Protein AF-A0A1Y1XHY5-F1 (afdb_monomer)

Nearest PDB structures (foldseek):
  2yoi-assembly2_B  TM=9.706E-01  e=8.693E-13  synthetic construct
  5dbq-assembly2_B  TM=9.818E-01  e=1.858E-12  Anticarsia gemmatalis
  1xwa-assembly1_A  TM=9.787E-01  e=4.802E-12  Drosophila melanogaster
  1xw9-assembly3_C  TM=9.792E-01  e=1.093E-11  Drosophila melanogaster
  6z7o-assembly1_A-2  TM=9.788E-01  e=1.002E-10  Drosophila melanogaster

Solvent-accessible surface area (backbone atoms only — not comparable to full-atom values): 13284 Å² total; per-residue (Å²): 123,47,81,46,73,44,60,67,58,48,57,49,50,39,61,71,44,42,81,29,23,36,40,36,40,36,32,46,97,86,40,65,60,29,66,68,32,49,60,62,53,52,51,50,41,68,75,40,48,88,25,32,47,47,38,33,32,44,38,84,75,23,46,69,45,34,53,75,73,65,62,85,60,67,23,27,38,39,31,30,44,71,69,38,81,77,50,71,45,79,46,73,51,64,67,62,51,52,50,54,44,67,75,62,51,41,87,82,70,87,73,99,64,91,78,78,85,80,78,89,78,89,78,91,89,85,86,86,86,88,83,89,80,89,82,83,90,70,82,88,81,72,82,82,54,101,54,51,16,44,37,37,36,35,40,76,88,72,48,74,50,75,50,82,43,50,40,78,40,33,46,47,58,54,42,53,53,50,20,68,74,70,76,45,63,61,80,59,41,39,46,23,40,78,75,81,71,44,78,52,56,78,76,54,27,74,39,25,32,48,83,69,63,28,53,61,57,24,58,36,35,40,39,74,104

InterPro domains:
  IPR001012 UBX domain [PF00789] (145-221)
  IPR001012 UBX domain [PS50033] (144-222)
  IPR001012 UBX domain [SM00166] (141-224)
  IPR013766 Thioredoxin domain [PF00085] (4-101)
  IPR013766 Thioredoxin domain [PS51352] (1-127)
  IPR017937 Thioredoxin, conserved site [PS00194] (23-41)
  IPR029071 Ubiquitin-like domain superfamily [SSF54236] (138-222)
  IPR036249 Thioredoxin-like superfamily [SSF52833] (3-105)

Structure (mmCIF, N/CA/C/O backbone):
data_AF-A0A1Y1XHY5-F1
#
_entry.id   AF-A0A1Y1XHY5-F1
#
loop_
_atom_site.group_PDB
_atom_site.id
_atom_site.type_symbol
_atom_site.label_atom_id
_atom_site.label_alt_id
_atom_site.label_comp_id
_atom_site.label_asym_id
_atom_site.label_entity_id
_atom_site.label_seq_id
_atom_site.pdbx_PDB_ins_code
_atom_site.Cartn_x
_atom_site.Cartn_y
_atom_site.Cartn_z
_atom_site.occupancy
_atom_site.B_iso_or_equiv
_atom_site.auth_seq_id
_atom_site.auth_comp_id
_atom_site.auth_asym_id
_atom_site.auth_atom_id
_atom_site.pdbx_PDB_model_num
ATOM 1 N N . MET A 1 1 ? 13.097 8.837 -6.523 1.00 90.81 1 MET A N 1
ATOM 2 C CA . MET A 1 1 ? 12.521 7.640 -7.186 1.00 90.81 1 MET A CA 1
ATOM 3 C C . MET A 1 1 ? 12.493 7.908 -8.688 1.00 90.81 1 MET A C 1
ATOM 5 O O . MET A 1 1 ? 12.656 9.067 -9.055 1.00 90.81 1 MET A O 1
ATOM 9 N N . GLN A 1 2 ? 12.380 6.896 -9.553 1.00 93.62 2 GLN A N 1
ATOM 10 C CA . GLN A 1 2 ? 12.358 7.120 -11.010 1.00 93.62 2 GLN A CA 1
ATOM 11 C C . GLN A 1 2 ? 10.917 7.189 -11.526 1.00 93.62 2 GLN A C 1
ATOM 13 O O . GLN A 1 2 ? 10.154 6.247 -11.322 1.00 93.62 2 GLN A O 1
ATOM 18 N N . LEU A 1 3 ? 10.564 8.273 -12.221 1.00 97.12 3 LEU A N 1
ATOM 19 C CA . LEU A 1 3 ? 9.293 8.381 -12.936 1.00 97.12 3 LEU A CA 1
ATOM 20 C C . LEU A 1 3 ? 9.339 7.546 -14.225 1.00 97.12 3 LEU A C 1
ATOM 22 O O . LEU A 1 3 ? 10.316 7.590 -14.979 1.00 97.12 3 LEU A O 1
ATOM 26 N N . ILE A 1 4 ? 8.272 6.794 -14.463 1.00 97.44 4 ILE A N 1
ATOM 27 C CA . ILE A 1 4 ? 8.042 5.987 -15.655 1.00 97.44 4 ILE A CA 1
ATOM 28 C C . ILE A 1 4 ? 6.892 6.616 -16.440 1.00 97.44 4 ILE A C 1
ATOM 30 O O . ILE A 1 4 ? 5.825 6.853 -15.879 1.00 97.44 4 ILE A O 1
ATOM 34 N N . THR A 1 5 ? 7.115 6.877 -17.728 1.00 93.00 5 THR A N 1
ATOM 35 C CA . THR A 1 5 ? 6.173 7.598 -18.604 1.00 93.00 5 THR A CA 1
ATOM 36 C C . THR A 1 5 ? 5.629 6.748 -19.754 1.00 93.00 5 THR A C 1
ATOM 38 O O . THR A 1 5 ? 4.850 7.235 -20.570 1.00 93.00 5 THR A O 1
ATOM 41 N N . SER A 1 6 ? 6.048 5.482 -19.866 1.00 93.69 6 SER A N 1
ATOM 42 C CA . SER A 1 6 ? 5.593 4.577 -20.927 1.00 93.69 6 SER A CA 1
ATOM 43 C C . SER A 1 6 ? 5.682 3.102 -20.537 1.00 93.69 6 SER A C 1
ATOM 45 O O . SER A 1 6 ? 6.558 2.686 -19.772 1.00 93.69 6 SER A O 1
ATOM 47 N N . SER A 1 7 ? 4.807 2.285 -21.131 1.00 92.81 7 SER A N 1
ATOM 48 C CA . SER A 1 7 ? 4.789 0.830 -20.941 1.00 92.81 7 SER A CA 1
ATOM 49 C C . SER A 1 7 ? 6.105 0.137 -21.340 1.00 92.81 7 SER A C 1
ATOM 51 O O . SER A 1 7 ? 6.533 -0.792 -20.662 1.00 92.81 7 SER A O 1
ATOM 53 N N . SER A 1 8 ? 6.806 0.611 -22.377 1.00 94.56 8 SER A N 1
ATOM 54 C CA . SER A 1 8 ? 8.099 0.042 -22.798 1.00 94.56 8 SER A CA 1
ATOM 55 C C . SER A 1 8 ? 9.242 0.365 -21.830 1.00 94.56 8 SER A C 1
ATOM 57 O O . SER A 1 8 ? 10.085 -0.494 -21.563 1.00 94.56 8 SER A O 1
ATOM 59 N N . GLN A 1 9 ? 9.263 1.574 -21.258 1.00 95.62 9 GLN A N 1
ATOM 60 C CA . GLN A 1 9 ? 10.203 1.933 -20.195 1.00 95.62 9 GLN A CA 1
ATOM 61 C C . GLN A 1 9 ? 9.950 1.080 -18.944 1.00 95.62 9 GLN A C 1
ATOM 63 O O . GLN A 1 9 ? 10.902 0.563 -18.365 1.00 95.62 9 GLN A O 1
ATOM 68 N N . PHE A 1 10 ? 8.682 0.883 -18.565 1.00 96.25 10 PHE A N 1
ATOM 69 C CA . PHE A 1 10 ? 8.295 0.027 -17.440 1.00 96.25 10 PHE A CA 1
ATOM 70 C C . PHE A 1 10 ? 8.832 -1.402 -17.587 1.00 96.25 10 PHE A C 1
ATOM 72 O O . PHE A 1 10 ? 9.541 -1.895 -16.707 1.00 96.25 10 PHE A O 1
ATOM 79 N N . ASP A 1 11 ? 8.557 -2.036 -18.729 1.00 93.94 11 ASP A N 1
ATOM 80 C CA . ASP A 1 11 ? 8.971 -3.415 -19.008 1.00 93.94 11 ASP A CA 1
ATOM 81 C C . ASP A 1 11 ? 10.509 -3.541 -19.044 1.00 93.94 11 ASP A C 1
ATOM 83 O O . ASP A 1 11 ? 11.075 -4.525 -18.563 1.00 93.94 11 ASP A O 1
ATOM 87 N N . SER A 1 12 ? 11.206 -2.504 -19.529 1.00 95.75 12 SER A N 1
ATOM 88 C CA . SER A 1 12 ? 12.673 -2.427 -19.510 1.00 95.75 12 SER A CA 1
ATOM 89 C C . SER A 1 12 ? 13.247 -2.348 -18.090 1.00 95.75 12 SER A C 1
ATOM 91 O O . SER A 1 12 ? 14.218 -3.044 -17.789 1.00 95.75 12 SER A O 1
ATOM 93 N N . GLU A 1 13 ? 12.662 -1.545 -17.196 1.00 95.12 13 GLU A N 1
ATOM 94 C CA . GLU A 1 13 ? 13.120 -1.451 -15.802 1.00 95.12 13 GLU A CA 1
ATOM 95 C C . GLU A 1 13 ? 12.829 -2.727 -14.999 1.00 95.12 13 GLU A C 1
ATOM 97 O O . GLU A 1 13 ? 13.684 -3.164 -14.224 1.00 95.12 13 GLU A O 1
ATOM 102 N N . LEU A 1 14 ? 11.686 -3.387 -15.232 1.00 94.62 14 LEU A N 1
ATOM 103 C CA . LEU A 1 14 ? 11.406 -4.705 -14.648 1.00 94.62 14 LEU A CA 1
ATOM 104 C C . LEU A 1 14 ? 12.443 -5.756 -15.075 1.00 94.62 14 LEU A C 1
ATOM 106 O O . LEU A 1 14 ? 12.924 -6.517 -14.232 1.00 94.62 14 LEU A O 1
ATOM 110 N N . ALA A 1 15 ? 12.837 -5.766 -16.352 1.00 92.88 15 ALA A N 1
ATOM 111 C CA . ALA A 1 15 ? 13.866 -6.673 -16.856 1.00 92.88 15 ALA A CA 1
ATOM 112 C C . ALA A 1 15 ? 15.259 -6.371 -16.263 1.00 92.88 15 ALA A C 1
ATOM 114 O O . ALA A 1 15 ? 15.957 -7.289 -15.826 1.00 92.88 15 ALA A O 1
ATOM 115 N N . LYS A 1 16 ? 15.655 -5.090 -16.188 1.00 93.50 16 LYS A N 1
ATOM 116 C CA . LYS A 1 16 ? 16.942 -4.650 -15.604 1.00 93.50 16 LYS A CA 1
ATOM 117 C C . LYS A 1 16 ? 17.062 -4.939 -14.107 1.00 93.50 16 LYS A C 1
ATOM 119 O O . LYS A 1 16 ? 18.173 -5.137 -13.618 1.00 93.50 16 LYS A O 1
ATOM 124 N N . ALA A 1 17 ? 15.950 -4.962 -13.371 1.00 90.94 17 ALA A N 1
ATOM 125 C CA . ALA A 1 17 ? 15.950 -5.200 -11.927 1.00 90.94 17 ALA A CA 1
ATOM 126 C C . ALA A 1 17 ? 16.524 -6.573 -11.530 1.00 90.94 17 ALA A C 1
ATOM 128 O O . ALA A 1 17 ? 17.085 -6.725 -10.437 1.00 90.94 17 ALA A O 1
ATOM 129 N N . GLY A 1 18 ? 16.397 -7.577 -12.405 1.00 88.00 18 GLY A N 1
ATOM 130 C CA . GLY A 1 18 ? 16.857 -8.940 -12.152 1.00 88.00 18 GLY A CA 1
ATOM 131 C C . GLY A 1 18 ? 16.246 -9.518 -10.872 1.00 88.00 18 GLY A C 1
ATOM 132 O O . GLY A 1 18 ? 15.032 -9.688 -10.772 1.00 88.00 18 GLY A O 1
ATOM 133 N N . LYS A 1 19 ? 17.098 -9.810 -9.878 1.00 87.00 19 LYS A N 1
ATOM 134 C CA . LYS A 1 19 ? 16.690 -10.369 -8.573 1.00 87.00 19 LYS A CA 1
ATOM 135 C C . LYS A 1 19 ? 16.176 -9.326 -7.568 1.00 87.00 19 LYS A C 1
ATOM 137 O O . LYS A 1 19 ? 15.657 -9.723 -6.521 1.00 87.00 19 LYS A O 1
ATOM 142 N N . LYS A 1 20 ? 16.362 -8.024 -7.829 1.00 92.50 20 LYS A N 1
ATOM 143 C CA . LYS A 1 20 ? 15.908 -6.954 -6.927 1.00 92.50 20 LYS A CA 1
ATOM 144 C C . LYS A 1 20 ? 14.383 -6.898 -6.888 1.00 92.50 20 LYS A C 1
ATOM 146 O O . LYS A 1 20 ? 13.712 -7.216 -7.867 1.00 92.50 20 LYS A O 1
ATOM 151 N N . LEU A 1 21 ? 13.843 -6.472 -5.751 1.00 95.75 21 LEU A N 1
ATOM 152 C CA . LEU A 1 21 ? 12.425 -6.136 -5.638 1.00 95.75 21 LEU A CA 1
ATOM 153 C C . LEU A 1 21 ? 12.170 -4.815 -6.378 1.00 95.75 21 LEU A C 1
ATOM 155 O O . LEU A 1 21 ? 12.902 -3.856 -6.161 1.00 95.75 21 LEU A O 1
ATOM 159 N N . VAL A 1 22 ? 11.136 -4.727 -7.205 1.00 97.69 22 VAL A N 1
ATOM 160 C CA . VAL A 1 22 ? 10.668 -3.449 -7.759 1.00 97.69 22 VAL A CA 1
ATOM 161 C C . VAL A 1 22 ? 9.392 -3.047 -7.036 1.00 97.69 22 VAL A C 1
ATOM 163 O O . VAL A 1 22 ? 8.452 -3.834 -6.952 1.00 97.69 22 VAL A O 1
ATOM 166 N N . VAL A 1 23 ? 9.375 -1.832 -6.502 1.00 98.06 23 VAL A N 1
ATOM 167 C CA . VAL A 1 23 ? 8.233 -1.202 -5.835 1.00 98.06 23 VAL A CA 1
ATOM 168 C C . VAL A 1 23 ? 7.741 -0.090 -6.752 1.00 98.06 23 VAL A C 1
ATOM 170 O O . VAL A 1 23 ? 8.520 0.793 -7.111 1.00 98.06 23 VAL A O 1
ATOM 173 N N . VAL A 1 24 ? 6.477 -0.145 -7.162 1.00 98.50 24 VAL A N 1
ATOM 174 C CA . VAL A 1 24 ? 5.897 0.772 -8.151 1.00 98.50 24 VAL A CA 1
ATOM 175 C C . VAL A 1 24 ? 4.731 1.515 -7.525 1.00 98.50 24 VAL A C 1
ATOM 177 O O . VAL A 1 24 ? 3.744 0.894 -7.141 1.00 98.50 24 VAL A O 1
ATOM 180 N N . ASP A 1 25 ? 4.854 2.833 -7.439 1.00 98.38 25 ASP A N 1
ATOM 181 C CA . ASP A 1 25 ? 3.837 3.753 -6.934 1.00 98.38 25 ASP A CA 1
ATOM 182 C C . ASP A 1 25 ? 2.992 4.309 -8.081 1.00 98.38 25 ASP A C 1
ATOM 184 O O . ASP A 1 25 ? 3.474 5.108 -8.884 1.00 98.38 25 ASP A O 1
ATOM 188 N N . PHE A 1 26 ? 1.740 3.863 -8.171 1.00 98.50 26 PHE A N 1
ATOM 189 C CA . PHE A 1 26 ? 0.755 4.411 -9.096 1.00 98.50 26 PHE A CA 1
ATOM 190 C C . PHE A 1 26 ? -0.008 5.541 -8.401 1.00 98.50 26 PHE A C 1
ATOM 192 O O . PHE A 1 26 ? -0.850 5.294 -7.528 1.00 98.50 26 PHE A O 1
ATOM 199 N N . PHE A 1 27 ? 0.293 6.775 -8.801 1.00 98.25 27 PHE A N 1
ATOM 200 C CA . PHE A 1 27 ? -0.179 8.008 -8.171 1.00 98.25 27 PHE A CA 1
ATOM 201 C C . PHE A 1 27 ? -0.852 8.939 -9.192 1.00 98.25 27 PHE A C 1
ATOM 203 O O . PHE A 1 27 ? -0.834 8.682 -10.392 1.00 98.25 27 PHE A O 1
ATOM 210 N N . ALA A 1 28 ? -1.440 10.034 -8.706 1.00 97.06 28 ALA A N 1
ATOM 211 C CA . ALA A 1 28 ? -1.920 11.139 -9.538 1.00 97.06 28 ALA A CA 1
ATOM 212 C C . ALA A 1 28 ? -1.602 12.482 -8.863 1.00 97.06 28 ALA A C 1
ATOM 214 O O . ALA A 1 28 ? -1.625 12.580 -7.633 1.00 97.06 28 ALA A O 1
ATOM 215 N N . VAL A 1 29 ? -1.352 13.548 -9.627 1.00 95.81 29 VAL A N 1
ATO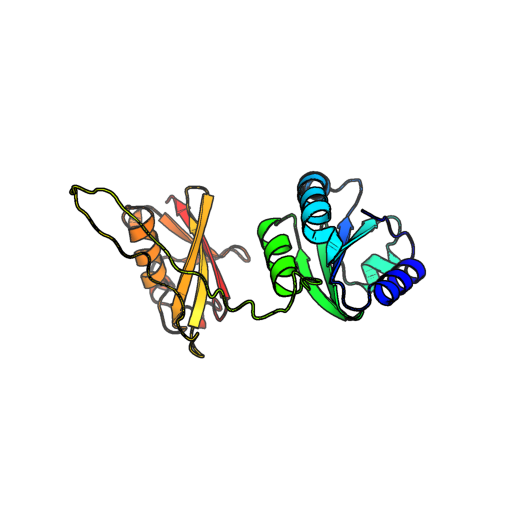M 216 C CA . VAL A 1 29 ? -0.931 14.859 -9.073 1.00 95.81 29 VAL A CA 1
ATOM 217 C C . VAL A 1 29 ? -2.015 15.515 -8.195 1.00 95.81 29 VAL A C 1
ATOM 219 O O . VAL A 1 29 ? -1.719 16.257 -7.251 1.00 95.81 29 VAL A O 1
ATOM 222 N N . TRP A 1 30 ? -3.287 15.220 -8.461 1.00 94.69 30 TRP A N 1
ATOM 223 C CA . TRP A 1 30 ? -4.444 15.690 -7.689 1.00 94.69 30 TRP A CA 1
ATOM 224 C C . TRP A 1 30 ? -4.778 14.805 -6.470 1.00 94.69 30 TRP A C 1
ATOM 226 O O . TRP A 1 30 ? -5.590 15.193 -5.631 1.00 94.69 30 TRP A O 1
ATOM 236 N N . CYS A 1 31 ? -4.135 13.644 -6.316 1.00 96.06 31 CYS A N 1
ATOM 237 C CA . CYS A 1 31 ? -4.390 12.701 -5.227 1.00 96.06 31 CYS A CA 1
ATOM 238 C C . CYS A 1 31 ? -3.794 13.189 -3.890 1.00 96.06 31 CYS A C 1
ATOM 240 O O . CYS A 1 31 ? -2.591 13.089 -3.644 1.00 96.06 31 CYS A O 1
ATOM 242 N N . GLY A 1 32 ? -4.648 13.674 -2.982 1.00 96.62 32 GLY A N 1
ATOM 243 C CA . GLY A 1 32 ? -4.255 14.074 -1.621 1.00 96.62 32 GLY A CA 1
ATOM 244 C C . GLY A 1 32 ? -3.535 12.971 -0.820 1.00 96.62 32 GLY A C 1
ATOM 245 O O . GLY A 1 32 ? -2.431 13.220 -0.333 1.00 96.62 32 GLY A O 1
ATOM 246 N N . PRO A 1 33 ? -4.081 11.740 -0.728 1.00 96.62 33 PRO A N 1
ATOM 247 C CA . PRO A 1 33 ? -3.424 10.622 -0.041 1.00 96.62 33 PRO A CA 1
ATOM 248 C C . PRO A 1 33 ? -2.048 10.248 -0.610 1.00 96.62 33 PRO A C 1
ATOM 250 O O . PRO A 1 33 ? -1.177 9.811 0.137 1.00 96.62 33 PRO A O 1
ATOM 253 N N . CYS A 1 34 ? -1.823 10.456 -1.910 1.00 97.19 34 CYS A N 1
ATOM 254 C CA . CYS A 1 34 ? -0.542 10.185 -2.560 1.00 97.19 34 CYS A CA 1
ATOM 255 C C . CYS A 1 34 ? 0.546 11.156 -2.070 1.00 97.19 34 CYS A C 1
ATOM 257 O O . CYS A 1 34 ? 1.636 10.723 -1.709 1.00 97.19 34 CYS A O 1
ATOM 259 N N . LYS A 1 35 ? 0.218 12.450 -1.933 1.00 96.50 35 LYS A N 1
ATOM 260 C CA . LYS A 1 35 ? 1.126 13.472 -1.370 1.00 96.50 35 LYS A CA 1
ATOM 261 C C . LYS A 1 35 ? 1.515 13.181 0.082 1.00 96.50 35 LYS A C 1
ATOM 263 O O . LYS A 1 35 ? 2.626 13.485 0.498 1.00 96.50 35 LYS A O 1
ATOM 268 N N . MET A 1 36 ? 0.616 12.567 0.855 1.00 95.38 36 MET A N 1
ATOM 269 C CA . MET A 1 36 ? 0.925 12.109 2.217 1.00 95.38 36 MET A CA 1
ATOM 270 C C . MET A 1 36 ? 1.870 10.897 2.230 1.00 95.38 36 MET A C 1
ATOM 272 O O . MET A 1 36 ? 2.655 10.750 3.165 1.00 95.38 36 MET A O 1
ATOM 276 N N . LEU A 1 37 ? 1.794 10.031 1.214 1.00 96.94 37 LEU A N 1
ATOM 277 C CA . LEU A 1 37 ? 2.621 8.829 1.095 1.00 96.94 37 LEU A CA 1
ATOM 278 C C . LEU A 1 37 ? 4.022 9.112 0.527 1.00 96.94 37 LEU A C 1
ATOM 280 O O . LEU A 1 37 ? 4.964 8.404 0.879 1.00 96.94 37 LEU A O 1
ATOM 284 N N . GLU A 1 38 ? 4.173 10.143 -0.308 1.00 94.81 38 GLU A N 1
ATOM 285 C CA . GLU A 1 38 ? 5.415 10.489 -1.016 1.00 94.81 38 GLU A CA 1
ATOM 286 C C . GLU A 1 38 ? 6.636 10.581 -0.084 1.00 94.81 38 GLU A C 1
ATOM 288 O O . GLU A 1 38 ? 7.665 9.952 -0.340 1.00 94.81 38 GLU A O 1
ATOM 293 N N . GLY A 1 39 ? 6.508 11.300 1.037 1.00 97.19 39 GLY A N 1
ATOM 294 C CA . GLY A 1 39 ? 7.564 11.427 2.046 1.00 97.19 39 GLY A CA 1
ATOM 295 C C . GLY A 1 39 ? 8.002 10.069 2.615 1.00 97.19 39 GLY A C 1
ATOM 296 O O . GLY A 1 39 ? 9.143 9.664 2.373 1.00 97.19 39 GLY A O 1
ATOM 297 N N . PRO A 1 40 ? 7.116 9.333 3.318 1.00 97.81 40 PRO A N 1
ATOM 298 C CA . PRO A 1 40 ? 7.400 7.995 3.843 1.00 97.81 40 PRO A CA 1
ATOM 299 C C . PRO A 1 40 ? 7.921 7.004 2.793 1.00 97.81 40 PRO A C 1
ATOM 301 O O . PRO A 1 40 ? 8.858 6.250 3.060 1.00 97.81 40 PRO A O 1
ATOM 304 N N . LEU A 1 41 ? 7.368 7.013 1.578 1.00 97.38 41 LEU A N 1
ATOM 305 C CA . LEU A 1 41 ? 7.806 6.116 0.511 1.00 97.38 41 LEU A CA 1
ATOM 306 C C . LEU A 1 41 ? 9.211 6.472 0.007 1.00 97.38 41 LEU A C 1
ATOM 308 O O . LEU A 1 41 ? 10.023 5.578 -0.249 1.00 97.38 41 LEU A O 1
ATOM 312 N N . HIS A 1 42 ? 9.554 7.761 -0.041 1.00 97.25 42 HIS A N 1
ATOM 313 C CA . HIS A 1 42 ? 10.917 8.196 -0.313 1.00 97.25 42 HIS A CA 1
ATOM 314 C C . HIS A 1 42 ? 11.888 7.741 0.793 1.00 97.25 42 HIS A C 1
ATOM 316 O O . HIS A 1 42 ? 13.009 7.339 0.478 1.00 97.25 42 HIS A O 1
ATOM 322 N N . GLU A 1 43 ? 11.487 7.722 2.069 1.00 97.62 43 GLU A N 1
ATOM 323 C CA . GLU A 1 43 ? 12.311 7.154 3.154 1.00 97.62 43 GLU A CA 1
ATOM 324 C C . GLU A 1 43 ? 12.557 5.654 2.983 1.00 97.62 43 GLU A C 1
ATOM 326 O O . GLU A 1 43 ? 13.706 5.206 3.058 1.00 97.62 43 GLU A O 1
ATOM 331 N N . LEU A 1 44 ? 11.507 4.892 2.663 1.00 96.94 44 LEU A N 1
ATOM 332 C CA . LEU A 1 44 ? 11.619 3.471 2.326 1.00 96.94 44 LEU A CA 1
ATOM 333 C C . LEU A 1 44 ? 12.555 3.258 1.128 1.00 96.94 44 LEU A C 1
ATOM 335 O O . LEU A 1 44 ? 13.391 2.354 1.164 1.00 96.94 44 LEU A O 1
ATOM 339 N N . SER A 1 45 ? 12.504 4.130 0.115 1.00 96.81 45 SER A N 1
ATOM 340 C CA . SER A 1 45 ? 13.408 4.048 -1.037 1.00 96.81 45 SER A CA 1
ATOM 341 C C . SER A 1 45 ? 14.884 4.238 -0.666 1.00 96.81 45 SER A C 1
ATOM 343 O O . SER A 1 45 ? 15.741 3.523 -1.187 1.00 96.81 45 SER A O 1
ATOM 345 N N . ARG A 1 46 ? 15.199 5.121 0.296 1.00 95.88 46 ARG A N 1
ATOM 346 C CA . ARG A 1 46 ? 16.570 5.293 0.818 1.00 95.88 46 ARG A CA 1
ATOM 347 C C . ARG A 1 46 ? 17.005 4.100 1.671 1.00 95.88 46 ARG A C 1
ATOM 349 O O . ARG A 1 46 ? 18.137 3.642 1.547 1.00 95.88 46 ARG A O 1
ATOM 356 N N . LYS A 1 47 ? 16.102 3.572 2.505 1.00 95.12 47 LYS A N 1
ATOM 357 C CA . LYS A 1 47 ? 16.350 2.429 3.401 1.00 95.12 47 LYS A CA 1
ATOM 358 C C . LYS A 1 47 ? 16.599 1.118 2.646 1.00 95.12 47 LYS A C 1
ATOM 360 O O . LYS A 1 47 ? 17.492 0.363 3.017 1.00 95.12 47 LYS A O 1
ATOM 365 N N . TYR A 1 48 ? 15.837 0.864 1.581 1.00 94.56 48 TYR A N 1
ATOM 366 C CA . TYR A 1 48 ? 15.853 -0.400 0.833 1.00 94.56 48 TYR A CA 1
ATOM 367 C C . TYR A 1 48 ? 16.509 -0.304 -0.558 1.00 94.56 48 TYR A C 1
ATOM 369 O O . TYR A 1 48 ? 16.607 -1.312 -1.253 1.00 94.56 48 TYR A O 1
ATOM 377 N N . GLY A 1 49 ? 17.036 0.856 -0.968 1.00 91.69 49 GLY A N 1
ATOM 378 C CA . GLY A 1 49 ? 17.582 1.094 -2.318 1.00 91.69 49 GLY A CA 1
ATOM 379 C C . GLY A 1 49 ? 18.743 0.186 -2.770 1.00 91.69 49 GLY A C 1
ATOM 380 O O . GLY A 1 49 ? 19.082 0.152 -3.953 1.00 91.69 49 GLY A O 1
ATOM 381 N N . LYS A 1 50 ? 19.360 -0.584 -1.860 1.00 89.38 50 LYS A N 1
ATOM 382 C CA . LYS A 1 50 ? 20.369 -1.599 -2.214 1.00 89.38 50 LYS A CA 1
ATOM 383 C C . LYS A 1 50 ? 19.730 -2.815 -2.901 1.00 89.38 50 LYS A C 1
ATOM 385 O O . LYS A 1 50 ? 20.118 -3.152 -4.024 1.00 89.38 50 LYS A O 1
ATOM 390 N N . GLY A 1 51 ? 18.749 -3.446 -2.247 1.00 89.12 51 GLY A N 1
ATOM 391 C CA . GLY A 1 51 ? 18.050 -4.653 -2.718 1.00 89.12 51 GLY A CA 1
ATOM 392 C C . GLY A 1 51 ? 16.700 -4.409 -3.406 1.00 89.12 51 GLY A C 1
ATOM 393 O O . GLY A 1 51 ? 16.109 -5.357 -3.929 1.00 89.12 51 GLY A O 1
ATOM 394 N N . ALA A 1 52 ? 16.215 -3.164 -3.435 1.00 94.50 52 ALA A N 1
ATOM 395 C CA . ALA A 1 52 ? 14.966 -2.778 -4.085 1.00 94.50 52 ALA A CA 1
ATOM 396 C C . ALA A 1 52 ? 15.112 -1.523 -4.965 1.00 94.50 52 ALA A C 1
ATOM 398 O O . ALA A 1 52 ? 15.928 -0.646 -4.692 1.00 94.50 52 ALA A O 1
ATOM 399 N N . ILE A 1 53 ? 14.303 -1.443 -6.020 1.00 96.19 53 ILE A N 1
ATOM 400 C CA . ILE A 1 53 ? 14.183 -0.315 -6.953 1.00 96.19 53 ILE A CA 1
ATOM 401 C C . ILE A 1 53 ? 12.799 0.305 -6.755 1.00 96.19 53 ILE A C 1
ATOM 403 O O . ILE A 1 53 ? 11.813 -0.421 -6.676 1.00 96.19 53 ILE A O 1
ATOM 407 N N . PHE A 1 54 ? 12.721 1.635 -6.679 1.00 97.62 54 PHE A N 1
ATOM 408 C CA . PHE A 1 54 ? 11.467 2.360 -6.458 1.00 97.62 54 PHE A CA 1
ATOM 409 C C . PHE A 1 54 ? 11.135 3.238 -7.666 1.00 97.62 54 PHE A C 1
ATOM 411 O O . PHE A 1 54 ? 11.868 4.183 -7.988 1.00 97.62 54 PHE A O 1
ATOM 418 N N . LEU A 1 55 ? 10.015 2.913 -8.305 1.00 98.19 55 LEU A N 1
ATOM 419 C CA . LEU A 1 55 ? 9.475 3.560 -9.494 1.00 98.19 55 LEU A CA 1
ATOM 420 C C . LEU A 1 55 ? 8.172 4.289 -9.151 1.00 98.19 55 LEU A C 1
ATOM 422 O O . LEU A 1 55 ? 7.468 3.903 -8.218 1.00 98.19 55 LEU A O 1
ATOM 426 N N . GLN A 1 56 ? 7.839 5.312 -9.930 1.00 97.94 56 GLN A N 1
ATOM 427 C CA . GLN A 1 56 ? 6.560 6.018 -9.866 1.00 97.94 56 GLN A CA 1
ATOM 428 C C . GLN A 1 56 ? 5.927 6.047 -11.257 1.00 97.94 56 GLN A C 1
ATOM 430 O O . GLN A 1 56 ? 6.637 6.170 -12.254 1.00 97.94 56 GLN A O 1
ATOM 435 N N . VAL A 1 57 ? 4.604 5.940 -11.320 1.00 98.12 57 VAL A N 1
ATOM 436 C CA . VAL A 1 57 ? 3.796 6.026 -12.540 1.00 98.12 57 VAL A CA 1
ATOM 437 C C . VAL A 1 57 ? 2.665 7.007 -12.266 1.00 98.12 57 VAL A C 1
ATOM 439 O O . VAL A 1 57 ? 1.835 6.765 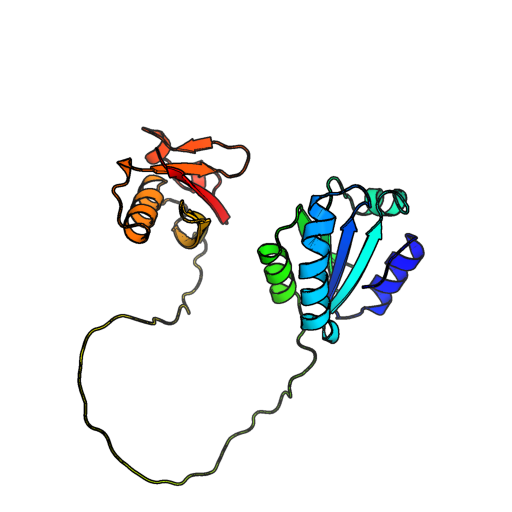-11.388 1.00 98.12 57 VAL A O 1
ATOM 442 N N . ASP A 1 58 ? 2.626 8.100 -13.022 1.00 97.81 58 ASP A N 1
ATOM 443 C CA . ASP A 1 58 ? 1.473 8.998 -13.028 1.00 97.81 58 ASP A CA 1
ATOM 444 C C . ASP A 1 58 ? 0.375 8.365 -13.896 1.00 97.81 58 ASP A C 1
ATOM 446 O O . ASP A 1 58 ? 0.564 8.150 -15.098 1.00 97.81 58 ASP A O 1
ATOM 450 N N . VAL A 1 59 ? -0.760 8.021 -13.285 1.00 97.00 59 VAL A N 1
ATOM 451 C CA . VAL A 1 59 ? -1.860 7.331 -13.978 1.00 97.00 59 VAL A CA 1
ATOM 452 C C . VAL A 1 59 ? -2.544 8.204 -15.031 1.00 97.00 59 VAL A C 1
ATOM 454 O O . VAL A 1 59 ? -3.147 7.653 -15.951 1.00 97.00 59 VAL A O 1
ATOM 457 N N . ASP A 1 60 ? -2.429 9.533 -14.934 1.00 95.12 60 ASP A N 1
ATOM 458 C CA . ASP A 1 60 ? -2.982 10.458 -15.927 1.00 95.12 60 ASP A CA 1
ATOM 459 C C . ASP A 1 60 ? -2.076 10.527 -17.173 1.00 95.12 60 ASP A C 1
ATOM 461 O O . ASP A 1 60 ? -2.566 10.622 -18.299 1.00 95.12 60 ASP A O 1
ATOM 465 N N . GLN A 1 61 ? -0.751 10.419 -16.990 1.00 95.81 61 GLN A N 1
ATOM 466 C CA . GLN A 1 61 ? 0.238 10.436 -18.083 1.00 95.81 61 GLN A CA 1
ATOM 467 C C . GLN A 1 61 ? 0.436 9.065 -18.747 1.00 95.81 61 GLN A C 1
ATOM 469 O O . GLN A 1 61 ? 0.780 8.995 -19.925 1.00 95.81 61 GLN A O 1
ATOM 474 N N . SER A 1 62 ? 0.235 7.971 -18.008 1.00 94.75 62 SER A N 1
ATOM 475 C CA . SER A 1 62 ? 0.432 6.591 -18.480 1.00 94.75 62 SER A CA 1
ATOM 476 C C . SER A 1 62 ? -0.794 5.726 -18.175 1.00 94.75 62 SER A C 1
ATOM 478 O O . SER A 1 62 ? -0.718 4.690 -17.507 1.00 94.75 62 SER A O 1
ATOM 480 N N . SER A 1 63 ? -1.955 6.178 -18.651 1.00 93.38 63 SER A N 1
ATOM 481 C CA . SER A 1 63 ? -3.253 5.527 -18.433 1.00 93.38 63 SER A CA 1
ATOM 482 C C . SER A 1 63 ? -3.360 4.139 -19.083 1.00 93.38 63 SER A C 1
ATOM 484 O O . SER A 1 63 ? -4.027 3.257 -18.538 1.00 93.38 63 SER A O 1
ATOM 486 N N . ASP A 1 64 ? -2.640 3.900 -20.185 1.00 94.31 64 ASP A N 1
ATOM 487 C CA . ASP A 1 64 ? -2.457 2.583 -20.809 1.00 94.31 64 ASP A CA 1
ATOM 488 C C . ASP A 1 64 ? -1.774 1.602 -19.844 1.00 94.31 64 ASP A C 1
ATOM 490 O O . ASP A 1 64 ? -2.253 0.484 -19.627 1.00 94.31 64 ASP A O 1
ATOM 494 N N . LEU A 1 65 ? -0.688 2.050 -19.207 1.00 94.62 65 LEU A N 1
ATOM 495 C CA . LEU A 1 65 ? 0.085 1.274 -18.250 1.00 94.62 65 LEU A CA 1
ATOM 496 C C . LEU A 1 65 ? -0.730 1.029 -16.979 1.00 94.62 65 LEU A C 1
ATOM 498 O O . LEU A 1 65 ? -0.845 -0.113 -16.542 1.00 94.62 65 LEU A O 1
ATOM 502 N N . ALA A 1 66 ? -1.349 2.067 -16.414 1.00 95.25 66 ALA A N 1
ATOM 503 C CA . ALA A 1 66 ? -2.213 1.943 -15.239 1.00 95.25 66 ALA A CA 1
ATOM 504 C C . ALA A 1 66 ? -3.384 0.969 -15.488 1.00 95.25 66 ALA A C 1
ATOM 506 O O . ALA A 1 66 ? -3.683 0.118 -14.644 1.00 95.25 66 ALA A O 1
ATOM 507 N N . GLY A 1 67 ? -3.990 1.030 -16.680 1.00 95.31 67 GLY A N 1
ATOM 508 C CA . GLY A 1 67 ? -5.012 0.091 -17.141 1.00 95.31 67 GLY A CA 1
ATOM 509 C C . GLY A 1 67 ? -4.499 -1.349 -17.224 1.00 95.31 67 GLY A C 1
ATOM 510 O O . GLY A 1 67 ? -5.104 -2.238 -16.615 1.00 95.31 67 GLY A O 1
ATOM 511 N N . ARG A 1 68 ? -3.362 -1.567 -17.907 1.00 94.88 68 ARG A N 1
ATOM 512 C CA . ARG A 1 68 ? -2.682 -2.872 -18.058 1.00 94.88 68 ARG A CA 1
ATOM 513 C C . ARG A 1 68 ? -2.305 -3.494 -16.713 1.00 94.88 68 ARG A C 1
ATOM 515 O O . ARG A 1 68 ? -2.471 -4.696 -16.532 1.00 94.88 68 ARG A O 1
ATOM 522 N N . MET A 1 69 ? -1.849 -2.681 -15.762 1.00 94.56 69 MET A N 1
ATOM 523 C CA . MET A 1 69 ? -1.456 -3.128 -14.420 1.00 94.56 69 MET A CA 1
ATOM 524 C C . MET A 1 69 ? -2.641 -3.280 -13.452 1.00 94.56 69 MET A C 1
ATOM 526 O O . MET A 1 69 ? -2.447 -3.655 -12.295 1.00 94.56 69 MET A O 1
ATOM 530 N N . GLY A 1 70 ? -3.875 -3.036 -13.908 1.00 95.44 70 GLY A N 1
ATOM 531 C CA . GLY A 1 70 ? -5.088 -3.253 -13.119 1.00 95.44 70 GLY A CA 1
ATOM 532 C C . GLY A 1 70 ? -5.325 -2.216 -12.020 1.00 95.44 70 GLY A C 1
ATOM 533 O O . GLY A 1 70 ? -6.064 -2.497 -11.082 1.00 95.44 70 GLY A O 1
ATOM 534 N N . VAL A 1 71 ? -4.727 -1.026 -12.114 1.00 96.44 71 VAL A N 1
ATOM 535 C CA . VAL A 1 71 ? -4.901 0.044 -11.119 1.00 96.44 71 VAL A CA 1
ATOM 536 C C . VAL A 1 71 ? -6.345 0.554 -11.147 1.00 96.44 71 VAL A C 1
ATOM 538 O O . VAL A 1 71 ? -6.923 0.754 -12.218 1.00 96.44 71 VAL A O 1
ATOM 541 N N . ARG A 1 72 ? -6.951 0.728 -9.966 1.00 93.56 72 ARG A N 1
ATOM 542 C CA . ARG A 1 72 ? -8.348 1.191 -9.797 1.00 93.56 72 ARG A CA 1
ATOM 543 C C . ARG A 1 72 ? -8.525 2.305 -8.760 1.00 93.56 72 ARG A C 1
ATOM 545 O O . ARG A 1 72 ? -9.591 2.905 -8.704 1.00 93.56 72 ARG A O 1
ATOM 552 N N . ALA A 1 73 ? -7.506 2.572 -7.949 1.00 95.44 73 ALA A N 1
ATOM 553 C CA . ALA A 1 73 ? -7.490 3.622 -6.936 1.00 95.44 73 ALA A CA 1
ATOM 554 C C . ALA A 1 73 ? -6.048 4.103 -6.716 1.00 95.44 73 ALA A C 1
ATOM 556 O O . ALA A 1 73 ? -5.103 3.368 -7.010 1.00 95.44 73 ALA A O 1
ATOM 557 N N . MET A 1 74 ? -5.877 5.315 -6.185 1.00 96.44 74 MET A N 1
ATOM 558 C CA . MET A 1 74 ? -4.561 5.905 -5.936 1.00 96.44 74 MET A CA 1
ATOM 559 C C . MET A 1 74 ? -4.425 6.341 -4.461 1.00 96.44 74 MET A C 1
ATOM 561 O O . MET A 1 74 ? -5.382 6.885 -3.903 1.00 96.44 74 MET A O 1
ATOM 565 N N . PRO A 1 75 ? -3.256 6.134 -3.825 1.00 97.75 75 PRO A N 1
ATOM 566 C CA . PRO A 1 75 ? -2.106 5.407 -4.362 1.00 97.75 75 PRO A CA 1
ATOM 567 C C . PRO A 1 75 ? -2.386 3.896 -4.439 1.00 97.75 75 PRO A C 1
ATOM 569 O O . PRO A 1 75 ? -3.082 3.345 -3.585 1.00 97.75 75 PRO A O 1
ATOM 572 N N . THR A 1 76 ? -1.829 3.222 -5.443 1.00 98.38 76 THR A N 1
ATOM 573 C CA . THR A 1 76 ? -1.683 1.756 -5.447 1.00 98.38 76 THR A CA 1
ATOM 574 C C . THR A 1 76 ? -0.203 1.436 -5.567 1.00 98.38 76 THR A C 1
ATOM 576 O O . THR A 1 76 ? 0.439 1.848 -6.529 1.00 98.38 76 THR A O 1
ATOM 579 N N . ILE A 1 77 ? 0.338 0.686 -4.610 1.00 98.50 77 ILE A N 1
ATOM 580 C CA . ILE A 1 77 ? 1.730 0.240 -4.618 1.00 98.50 77 ILE A CA 1
ATOM 581 C C . ILE A 1 77 ? 1.772 -1.218 -5.066 1.00 98.50 77 ILE A C 1
ATOM 583 O O . ILE A 1 77 ? 1.236 -2.081 -4.374 1.00 98.50 77 ILE A O 1
ATOM 587 N N . GLN A 1 78 ? 2.407 -1.512 -6.200 1.00 98.31 78 GLN A N 1
ATOM 588 C CA . GLN A 1 78 ? 2.590 -2.885 -6.686 1.00 98.31 78 GLN A CA 1
ATOM 589 C C . GLN A 1 78 ? 4.046 -3.337 -6.546 1.00 98.31 78 GLN A C 1
ATOM 591 O O . GLN A 1 78 ? 4.981 -2.549 -6.703 1.00 98.31 78 GLN A O 1
ATOM 596 N N . PHE A 1 79 ? 4.232 -4.624 -6.260 1.00 98.06 79 PHE A N 1
ATOM 597 C CA . PHE A 1 79 ? 5.531 -5.232 -5.987 1.00 98.06 79 PHE A CA 1
ATOM 598 C C . PHE A 1 79 ? 5.858 -6.276 -7.050 1.00 98.06 79 PHE A C 1
ATOM 600 O O . PHE A 1 79 ? 5.050 -7.173 -7.295 1.00 98.06 79 PHE A O 1
ATOM 607 N N . PHE A 1 80 ? 7.054 -6.212 -7.638 1.00 95.75 80 PHE A N 1
ATOM 608 C CA . PHE A 1 80 ? 7.507 -7.144 -8.674 1.00 95.75 80 PHE A CA 1
ATOM 609 C C . PHE A 1 80 ? 8.850 -7.771 -8.328 1.00 95.75 80 PHE A C 1
ATOM 611 O O . PHE A 1 80 ? 9.751 -7.109 -7.815 1.00 95.75 80 PHE A O 1
ATOM 618 N N . LYS A 1 81 ? 9.013 -9.048 -8.663 1.00 91.12 81 LYS A N 1
ATOM 619 C CA . LYS A 1 81 ? 10.283 -9.772 -8.552 1.00 91.12 81 LYS A CA 1
ATOM 620 C C . LYS A 1 81 ? 10.409 -10.707 -9.746 1.00 91.12 81 LYS A C 1
ATOM 622 O O . LYS A 1 81 ? 9.435 -11.371 -10.093 1.00 91.12 81 LYS A O 1
ATOM 627 N N . ASN A 1 82 ? 11.572 -10.738 -10.398 1.00 88.56 82 ASN A N 1
ATOM 628 C CA . ASN A 1 82 ? 11.772 -11.469 -11.659 1.00 88.56 82 ASN A CA 1
ATOM 629 C C . ASN A 1 82 ? 10.667 -11.149 -12.702 1.00 88.56 82 ASN A C 1
ATOM 631 O O . ASN A 1 82 ? 10.053 -12.051 -13.268 1.00 88.56 82 ASN A O 1
ATOM 635 N N . SER A 1 83 ? 10.353 -9.860 -12.891 1.00 87.31 83 SER A N 1
ATOM 636 C CA . SER A 1 83 ? 9.262 -9.347 -13.753 1.00 87.31 83 SER A CA 1
ATOM 637 C C . SER A 1 83 ? 7.832 -9.842 -13.447 1.00 87.31 83 SER A C 1
ATOM 639 O O . SER A 1 83 ? 6.912 -9.542 -14.199 1.00 87.31 83 SER A O 1
ATOM 641 N N . SER A 1 84 ? 7.606 -10.555 -12.339 1.00 90.00 84 SER A N 1
ATOM 642 C CA . SER A 1 84 ? 6.285 -11.067 -11.936 1.00 90.00 84 SER A CA 1
ATOM 643 C C . SER A 1 84 ? 5.727 -10.280 -10.749 1.00 90.00 84 SER A C 1
ATOM 645 O O . SER A 1 84 ? 6.479 -9.979 -9.820 1.00 90.00 84 SER A O 1
ATOM 647 N N . LYS A 1 85 ? 4.421 -9.962 -10.743 1.00 94.50 85 LYS A N 1
ATOM 648 C CA . LYS A 1 85 ? 3.767 -9.298 -9.599 1.00 94.50 85 LYS A CA 1
ATOM 649 C C . LYS A 1 85 ? 3.701 -10.262 -8.410 1.00 94.50 85 LYS A C 1
ATOM 651 O O . LYS A 1 85 ? 3.144 -11.348 -8.536 1.00 94.50 85 LYS A O 1
ATOM 656 N N . VAL A 1 86 ? 4.259 -9.862 -7.268 1.00 94.44 86 VAL A N 1
ATOM 657 C CA . VAL A 1 86 ? 4.303 -10.660 -6.025 1.00 94.44 86 VAL A CA 1
ATOM 658 C C . VAL A 1 86 ? 3.359 -10.149 -4.933 1.00 94.44 86 VAL A C 1
ATOM 660 O O . VAL A 1 86 ? 3.111 -10.860 -3.966 1.00 94.44 86 VAL A O 1
ATOM 663 N N . GLY A 1 87 ? 2.809 -8.943 -5.086 1.00 93.75 87 GLY A N 1
ATOM 664 C CA . GLY A 1 87 ? 1.821 -8.376 -4.170 1.00 93.75 87 GLY A CA 1
ATOM 665 C C . GLY A 1 87 ? 1.433 -6.947 -4.542 1.00 93.75 87 GLY A C 1
ATOM 666 O O . GLY A 1 87 ? 2.016 -6.353 -5.453 1.00 93.75 87 GLY A O 1
ATOM 667 N N . GLU A 1 88 ? 0.466 -6.390 -3.817 1.00 97.50 88 GLU A N 1
ATOM 668 C CA . GLU A 1 88 ? 0.052 -4.988 -3.924 1.00 97.50 88 GLU A CA 1
ATOM 669 C C . GLU A 1 88 ? -0.551 -4.464 -2.612 1.00 97.50 88 GLU A C 1
ATOM 671 O O . GLU A 1 88 ? -1.010 -5.241 -1.775 1.00 97.50 88 GLU A O 1
ATOM 676 N N . VAL A 1 89 ? -0.546 -3.140 -2.444 1.00 97.06 89 VAL A N 1
ATOM 677 C CA . VAL A 1 89 ? -1.250 -2.398 -1.388 1.00 97.06 89 VAL A CA 1
ATOM 678 C C . VAL A 1 89 ? -2.038 -1.278 -2.050 1.00 97.06 89 VAL A C 1
ATOM 680 O O . VAL A 1 89 ? -1.481 -0.516 -2.838 1.00 97.06 89 VAL A O 1
ATOM 683 N N . VAL A 1 90 ? -3.318 -1.150 -1.710 1.00 97.56 90 VAL A N 1
ATOM 684 C CA . VAL A 1 90 ? -4.164 -0.034 -2.146 1.00 97.56 90 VAL A CA 1
ATOM 685 C C . VAL A 1 90 ? -4.349 0.924 -0.970 1.00 97.56 90 VAL A C 1
ATOM 687 O O . VAL A 1 90 ? -4.761 0.509 0.113 1.00 97.56 90 VAL A O 1
ATOM 690 N N . GLY A 1 91 ? -4.060 2.206 -1.185 1.00 95.06 91 GLY A N 1
ATOM 691 C CA . GLY A 1 91 ? -4.093 3.251 -0.162 1.00 95.06 91 GLY A CA 1
ATOM 692 C C . GLY A 1 91 ? -2.745 3.497 0.542 1.00 95.06 91 GLY A C 1
ATOM 693 O O . GLY A 1 91 ? -1.782 2.753 0.352 1.00 95.06 91 GLY A O 1
ATOM 694 N N . PRO A 1 92 ? -2.648 4.567 1.353 1.00 96.56 92 PRO A N 1
ATOM 695 C CA . PRO A 1 92 ? -1.390 5.066 1.920 1.00 96.56 92 PRO A CA 1
ATOM 696 C C . PRO A 1 92 ? -0.927 4.314 3.188 1.00 96.56 92 PRO A C 1
ATOM 698 O O . PRO A 1 92 ? -0.486 4.933 4.156 1.00 96.56 92 PRO A O 1
ATOM 701 N N . ASP A 1 93 ? -1.032 2.982 3.221 1.00 96.31 93 ASP A N 1
ATOM 702 C CA . ASP A 1 93 ? -0.594 2.176 4.372 1.00 96.31 93 ASP A CA 1
ATOM 703 C C . ASP A 1 93 ? 0.913 1.870 4.311 1.00 96.31 93 ASP A C 1
ATOM 705 O O . ASP A 1 93 ? 1.359 0.838 3.803 1.00 96.31 93 ASP A O 1
ATOM 709 N N . VAL A 1 94 ? 1.708 2.781 4.878 1.00 96.75 94 VAL A N 1
ATOM 710 C CA . VAL A 1 94 ? 3.173 2.662 5.010 1.00 96.75 94 VAL A CA 1
ATOM 711 C C . VAL A 1 94 ? 3.592 1.362 5.714 1.00 96.75 94 VAL A C 1
ATOM 713 O O . VAL A 1 94 ? 4.619 0.777 5.366 1.00 96.75 94 VAL A O 1
ATOM 716 N N . GLY A 1 95 ? 2.803 0.880 6.681 1.00 96.12 95 GLY A N 1
ATOM 717 C CA . GLY A 1 95 ? 3.106 -0.332 7.444 1.00 96.12 95 GLY A CA 1
ATOM 718 C C . GLY A 1 95 ? 2.916 -1.601 6.615 1.00 96.12 95 GLY A C 1
ATOM 719 O O . GLY A 1 95 ? 3.767 -2.497 6.650 1.00 96.12 95 GLY A O 1
ATOM 720 N N . ALA A 1 96 ? 1.843 -1.669 5.826 1.00 95.81 96 ALA A N 1
ATOM 721 C CA . ALA A 1 96 ? 1.622 -2.744 4.859 1.00 95.81 96 ALA A CA 1
ATOM 722 C C . ALA A 1 96 ? 2.687 -2.734 3.750 1.00 95.81 96 ALA A C 1
ATOM 724 O O . ALA A 1 96 ? 3.248 -3.786 3.433 1.00 95.81 96 ALA A O 1
ATOM 725 N N . ILE A 1 97 ? 3.027 -1.550 3.225 1.00 97.88 97 ILE A N 1
ATOM 726 C CA . ILE A 1 97 ? 4.073 -1.366 2.208 1.00 97.88 97 ILE A CA 1
ATOM 727 C C . ILE A 1 97 ? 5.424 -1.875 2.726 1.00 97.88 97 ILE A C 1
ATOM 729 O O . ILE A 1 97 ? 6.041 -2.723 2.083 1.00 97.88 97 ILE A O 1
ATOM 733 N N . GLU A 1 98 ? 5.884 -1.431 3.902 1.00 96.50 98 GLU A N 1
ATOM 734 C CA . GLU A 1 98 ? 7.164 -1.900 4.454 1.00 96.50 98 GLU A CA 1
ATOM 735 C C . GLU A 1 98 ? 7.142 -3.403 4.781 1.00 96.50 98 GLU A C 1
ATOM 737 O O . GLU A 1 98 ? 8.150 -4.089 4.595 1.00 96.50 98 GLU A O 1
ATOM 742 N N . SER A 1 99 ? 6.002 -3.944 5.221 1.00 94.56 99 SER A N 1
ATOM 743 C CA . SER A 1 99 ? 5.858 -5.383 5.486 1.00 94.56 99 SER A CA 1
ATOM 744 C C . SER A 1 99 ? 6.050 -6.221 4.216 1.00 94.56 99 SER A C 1
ATOM 746 O O . SER A 1 99 ? 6.805 -7.193 4.238 1.00 94.56 99 SER A O 1
ATOM 748 N N . LEU A 1 100 ? 5.441 -5.822 3.092 1.00 93.69 100 LEU A N 1
ATOM 749 C CA . LEU A 1 100 ? 5.628 -6.501 1.803 1.00 93.69 100 LEU A CA 1
ATOM 750 C C . LEU A 1 100 ? 7.029 -6.296 1.220 1.00 93.69 100 LEU A C 1
ATOM 752 O O . LEU A 1 100 ? 7.571 -7.234 0.630 1.00 93.69 100 LEU A O 1
ATOM 756 N N . ILE A 1 101 ? 7.656 -5.133 1.445 1.00 95.38 101 ILE A N 1
ATOM 757 C CA . ILE A 1 101 ? 9.082 -4.953 1.136 1.00 95.38 101 ILE A CA 1
ATOM 758 C C . ILE A 1 101 ? 9.888 -6.008 1.889 1.00 95.38 101 ILE A C 1
ATOM 760 O O . ILE A 1 101 ? 10.540 -6.820 1.246 1.00 95.38 101 ILE A O 1
ATOM 764 N N . LYS A 1 102 ? 9.797 -6.066 3.224 1.00 92.44 102 LYS A N 1
ATOM 765 C CA . LYS A 1 102 ? 10.547 -7.027 4.056 1.00 92.44 102 LYS A CA 1
ATOM 766 C C . LYS A 1 102 ? 10.321 -8.487 3.641 1.00 92.44 102 LYS A C 1
ATOM 768 O O . LYS A 1 102 ? 11.276 -9.253 3.641 1.00 92.44 102 LYS A O 1
ATOM 773 N N . GLN A 1 103 ? 9.103 -8.857 3.240 1.00 91.31 103 GLN A N 1
ATOM 774 C CA . GLN A 1 103 ? 8.768 -10.215 2.787 1.00 91.31 103 GLN A CA 1
ATOM 775 C C . GLN A 1 103 ? 9.466 -10.619 1.475 1.00 91.31 103 GLN A C 1
ATOM 777 O O . GLN A 1 103 ? 9.814 -11.786 1.299 1.00 91.31 103 GLN A O 1
ATOM 782 N N . HIS A 1 104 ? 9.661 -9.683 0.539 1.00 88.56 104 HIS A N 1
ATOM 783 C CA . HIS A 1 104 ? 10.200 -9.983 -0.796 1.00 88.56 104 HIS A CA 1
ATOM 784 C C . HIS A 1 104 ? 11.592 -9.400 -1.070 1.00 88.56 104 HIS A C 1
ATOM 786 O O . HIS A 1 104 ? 12.196 -9.732 -2.099 1.00 88.56 104 HIS A O 1
ATOM 792 N N . TYR A 1 105 ? 12.117 -8.572 -0.168 1.00 84.31 105 TYR A N 1
ATOM 793 C CA . TYR A 1 105 ? 13.454 -7.995 -0.224 1.00 84.31 105 TYR A CA 1
ATOM 794 C C . TYR A 1 105 ? 14.521 -9.089 -0.310 1.00 84.31 105 TYR A C 1
ATOM 796 O O . TYR A 1 105 ? 14.423 -10.136 0.326 1.00 84.31 105 TYR A O 1
ATOM 804 N N . VAL A 1 10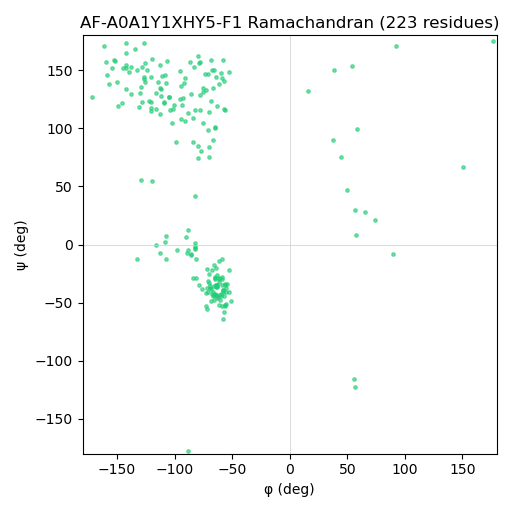6 ? 15.552 -8.845 -1.114 1.00 69.69 106 VAL A N 1
ATOM 805 C CA . VAL A 1 106 ? 16.781 -9.639 -1.079 1.00 69.69 106 VAL A CA 1
ATOM 806 C C . VAL A 1 106 ? 17.813 -8.793 -0.355 1.00 69.69 106 VAL A C 1
ATOM 808 O O . VAL A 1 106 ? 18.198 -7.737 -0.861 1.00 69.69 106 VAL A O 1
ATOM 811 N N . GLU A 1 107 ? 18.274 -9.251 0.809 1.00 65.44 107 GLU A N 1
ATOM 812 C CA . GLU A 1 107 ? 19.529 -8.745 1.357 1.00 65.44 107 GLU A CA 1
ATOM 813 C C . GLU A 1 107 ? 20.655 -9.167 0.415 1.00 65.44 107 GLU A C 1
ATOM 815 O O . GLU A 1 107 ? 21.077 -10.320 0.386 1.00 65.44 107 GLU A O 1
ATOM 820 N N . LEU A 1 108 ? 21.103 -8.219 -0.408 1.00 57.12 108 LEU A N 1
ATOM 821 C CA . LEU A 1 108 ? 22.298 -8.366 -1.226 1.00 57.12 108 LEU A CA 1
ATOM 822 C C . LEU A 1 108 ? 23.523 -8.163 -0.323 1.00 57.12 108 LEU A C 1
ATOM 824 O O . LEU A 1 108 ? 24.087 -7.072 -0.248 1.00 57.12 108 LEU A O 1
ATOM 828 N N . ASP A 1 109 ? 23.839 -9.248 0.381 1.00 49.12 109 ASP A N 1
ATOM 829 C CA . ASP A 1 109 ? 25.070 -9.579 1.099 1.00 49.12 109 ASP A CA 1
ATOM 830 C C . ASP A 1 109 ? 25.549 -8.629 2.210 1.00 49.12 109 ASP A C 1
ATOM 832 O O . ASP A 1 109 ? 26.322 -7.691 2.002 1.00 49.12 109 ASP A O 1
ATOM 836 N N . ALA A 1 110 ? 25.248 -9.028 3.448 1.00 40.94 110 ALA A N 1
ATOM 837 C CA . ALA A 1 110 ? 26.189 -8.910 4.557 1.00 40.94 110 ALA A CA 1
ATOM 838 C C . ALA A 1 110 ? 26.878 -10.273 4.782 1.00 40.94 110 ALA A C 1
ATOM 840 O O . ALA A 1 110 ? 26.403 -11.095 5.556 1.00 40.94 110 ALA A O 1
ATOM 841 N N . PHE A 1 111 ? 27.989 -10.500 4.071 1.00 38.78 111 PHE A N 1
ATOM 842 C CA . PHE A 1 111 ? 29.014 -11.531 4.320 1.00 38.78 111 PHE A CA 1
ATOM 843 C C . PHE A 1 111 ? 28.527 -12.911 4.826 1.00 38.78 111 PHE A C 1
ATOM 845 O O . PHE A 1 111 ? 28.541 -13.204 6.024 1.00 38.78 111 PHE A O 1
ATOM 852 N N . SER A 1 112 ? 28.234 -13.824 3.894 1.00 49.78 112 SER A N 1
ATOM 853 C CA . SER A 1 112 ? 28.168 -15.261 4.193 1.00 49.78 112 SER A CA 1
ATOM 854 C C . SER A 1 112 ? 29.557 -15.804 4.564 1.00 49.78 112 SER A C 1
ATOM 856 O O . SER A 1 112 ? 30.298 -16.292 3.711 1.00 49.78 112 SER A O 1
ATOM 858 N N . GLY A 1 113 ? 29.895 -15.767 5.852 1.00 37.41 113 GLY A N 1
ATOM 859 C CA . GLY A 1 113 ? 31.073 -16.434 6.399 1.00 37.41 113 GLY A CA 1
ATOM 860 C C . GLY A 1 113 ? 30.846 -16.872 7.841 1.00 37.41 113 GLY A C 1
ATOM 861 O O . GLY A 1 113 ? 30.628 -16.043 8.723 1.00 37.41 113 GLY A O 1
ATOM 862 N N . SER A 1 114 ? 30.926 -18.180 8.096 1.00 49.50 114 SER A N 1
ATOM 863 C CA . SER A 1 114 ? 30.803 -18.777 9.433 1.00 49.50 114 SER A CA 1
ATOM 864 C C . SER A 1 114 ? 32.024 -18.455 10.307 1.00 49.50 114 SER A C 1
ATOM 866 O O . SER A 1 114 ? 32.892 -19.296 10.543 1.00 49.50 114 SER A O 1
ATOM 868 N N . GLY A 1 115 ? 32.098 -17.213 10.789 1.00 37.19 115 GLY A N 1
ATOM 869 C CA . GLY A 1 115 ? 33.159 -16.710 11.658 1.00 37.19 115 GLY A CA 1
ATOM 87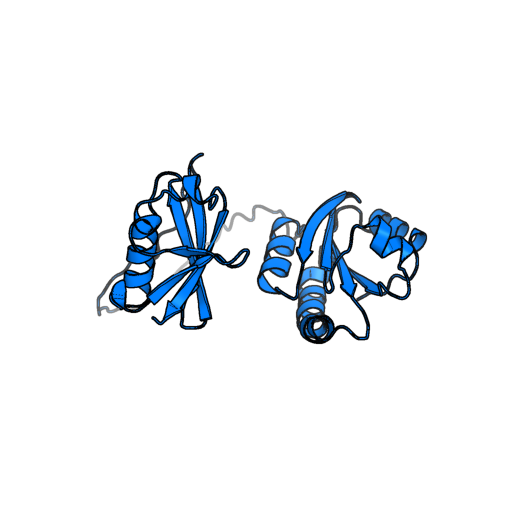0 C C . GLY A 1 115 ? 33.106 -17.316 13.060 1.00 37.19 115 GLY A C 1
ATOM 871 O O . GLY A 1 115 ? 32.568 -16.713 13.988 1.00 37.19 115 GLY A O 1
ATOM 872 N N . LYS A 1 116 ? 33.697 -18.502 13.228 1.00 50.44 116 LYS A N 1
ATOM 873 C CA . LYS A 1 116 ? 33.907 -19.148 14.530 1.00 50.44 116 LYS A CA 1
ATOM 874 C C . LYS A 1 116 ? 34.876 -18.300 15.367 1.00 50.44 116 LYS A C 1
ATOM 876 O O . LYS A 1 116 ? 36.086 -18.367 15.164 1.00 50.44 116 LYS A O 1
ATOM 881 N N . ARG A 1 117 ? 34.363 -17.496 16.305 1.00 51.72 117 ARG A N 1
ATOM 882 C CA . ARG A 1 117 ? 35.203 -16.738 17.250 1.00 51.72 117 ARG A CA 1
ATOM 883 C C . ARG A 1 117 ? 35.846 -17.695 18.263 1.00 51.72 117 ARG A C 1
ATOM 885 O O . ARG A 1 117 ? 35.212 -18.081 19.237 1.00 51.72 117 ARG A O 1
ATOM 892 N N . LEU A 1 118 ? 37.102 -18.068 18.018 1.00 45.22 118 LEU A N 1
ATOM 893 C CA . LEU A 1 118 ? 38.035 -18.532 19.049 1.00 45.22 118 LEU A CA 1
ATOM 894 C C . LEU A 1 118 ? 38.701 -17.294 19.667 1.00 45.22 118 LEU A C 1
ATOM 896 O O . LEU A 1 118 ? 39.196 -16.456 18.915 1.00 45.22 118 LEU A O 1
ATOM 900 N N . GLY A 1 119 ? 38.723 -17.174 20.997 1.00 35.72 119 GLY A N 1
ATOM 901 C CA . GLY A 1 119 ? 39.371 -16.037 21.666 1.00 35.72 119 GLY A CA 1
ATOM 902 C C . GLY A 1 119 ? 38.762 -15.656 23.015 1.00 35.72 119 GLY A C 1
ATOM 903 O O . GLY A 1 119 ? 38.200 -14.575 23.153 1.00 35.72 119 GLY A O 1
ATOM 904 N N . GLU A 1 120 ? 38.896 -16.547 23.996 1.00 37.97 120 GLU A N 1
ATOM 905 C CA . GLU A 1 120 ? 38.985 -16.204 25.430 1.00 37.97 120 GLU A CA 1
ATOM 906 C C . GLU A 1 120 ? 40.103 -15.138 25.629 1.00 37.97 120 GLU A C 1
ATOM 908 O O . GLU A 1 120 ? 41.045 -15.106 24.840 1.00 37.97 120 GLU A O 1
ATOM 913 N N . VAL A 1 121 ? 40.082 -14.195 26.580 1.00 32.97 121 VAL A N 1
ATOM 914 C CA . VAL A 1 121 ? 39.843 -14.320 28.031 1.00 32.97 121 VAL A CA 1
ATOM 915 C C . VAL A 1 121 ? 39.396 -12.986 28.680 1.00 32.97 121 VAL A C 1
ATOM 917 O O . VAL A 1 121 ? 39.847 -11.922 28.272 1.00 32.97 121 VAL A O 1
ATOM 920 N N . SER A 1 122 ? 38.524 -13.096 29.696 1.00 35.59 122 SER A N 1
ATOM 921 C CA . SER A 1 122 ? 38.606 -12.604 31.102 1.00 35.59 122 SER A CA 1
ATOM 922 C C . SER A 1 122 ?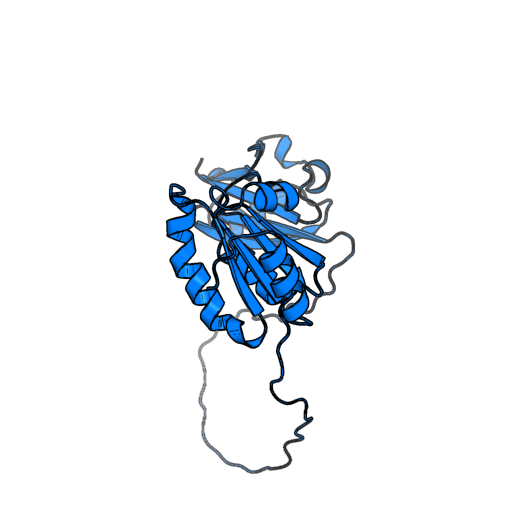 39.230 -11.219 31.450 1.00 35.59 122 SER A C 1
ATOM 924 O O . SER A 1 122 ? 40.177 -10.777 30.820 1.00 35.59 122 SER A O 1
ATOM 926 N N . ALA A 1 123 ? 38.826 -10.501 32.516 1.00 32.25 123 ALA A N 1
ATOM 927 C CA . ALA A 1 123 ? 38.061 -10.889 33.718 1.00 32.25 123 ALA A CA 1
ATOM 928 C C . ALA A 1 123 ? 37.388 -9.689 34.446 1.00 32.25 123 ALA A C 1
ATOM 930 O O . ALA A 1 123 ? 37.942 -8.600 34.381 1.00 32.25 123 ALA A O 1
ATOM 931 N N . ALA A 1 124 ? 36.324 -9.969 35.234 1.00 33.25 124 ALA A N 1
ATOM 932 C CA . ALA A 1 124 ? 35.869 -9.310 36.494 1.00 33.25 124 ALA A CA 1
ATOM 933 C C . ALA A 1 124 ? 35.631 -7.763 36.514 1.00 33.25 124 ALA A C 1
ATOM 935 O O . ALA A 1 124 ? 36.247 -7.019 35.772 1.00 33.25 124 ALA A O 1
ATOM 936 N N . ASN A 1 125 ? 34.788 -7.131 37.347 1.00 31.91 125 ASN A N 1
ATOM 937 C CA . ASN A 1 125 ? 33.894 -7.486 38.472 1.00 31.91 125 ASN A CA 1
ATOM 938 C C . ASN A 1 125 ? 32.871 -6.310 38.633 1.00 31.91 125 ASN A C 1
ATOM 940 O O . ASN A 1 125 ? 33.083 -5.281 37.998 1.00 31.91 125 ASN A O 1
ATOM 944 N N . THR A 1 126 ? 31.781 -6.282 39.416 1.00 32.56 126 THR A N 1
ATOM 945 C CA . THR A 1 126 ? 31.103 -7.145 40.421 1.00 32.56 126 THR A CA 1
ATOM 946 C C . THR A 1 126 ? 29.564 -7.012 40.247 1.00 32.56 126 THR A C 1
ATOM 948 O O . THR A 1 126 ? 29.101 -6.133 39.528 1.00 32.56 126 THR A O 1
ATOM 951 N N . ASN A 1 127 ? 28.759 -7.814 40.966 1.00 33.91 127 ASN A N 1
ATOM 952 C CA . ASN A 1 127 ? 27.341 -7.519 41.277 1.00 33.91 127 ASN A CA 1
ATOM 953 C C . ASN A 1 127 ? 27.191 -7.128 42.767 1.00 33.91 127 ASN A C 1
ATOM 955 O O . ASN A 1 127 ? 28.037 -7.526 43.574 1.00 33.91 127 ASN A O 1
ATOM 959 N N . PRO A 1 128 ? 26.122 -6.403 43.155 1.00 33.00 128 PRO A N 1
ATOM 960 C CA . PRO A 1 128 ? 25.013 -7.095 43.830 1.00 33.00 128 PRO A CA 1
ATOM 961 C C . PRO A 1 128 ? 23.586 -6.681 43.391 1.00 33.00 128 PRO A C 1
ATOM 963 O O . PRO A 1 128 ? 23.321 -5.565 42.961 1.00 33.00 128 PRO A O 1
ATOM 966 N N . VAL A 1 129 ? 22.677 -7.648 43.544 1.00 31.86 129 VAL A N 1
ATOM 967 C CA . VAL A 1 129 ? 21.207 -7.661 43.329 1.00 31.86 129 VAL A CA 1
ATOM 968 C C . VAL A 1 129 ? 20.458 -7.213 44.618 1.00 31.86 129 VAL A C 1
ATOM 970 O O . VAL A 1 129 ? 21.150 -7.002 45.617 1.00 31.86 129 VAL A O 1
ATOM 973 N N . PRO A 1 130 ? 19.099 -7.171 44.720 1.00 45.56 130 PRO A N 1
ATOM 974 C CA . PRO A 1 130 ? 18.031 -7.263 43.700 1.00 45.56 130 PRO A CA 1
ATOM 975 C C . PRO A 1 130 ? 16.884 -6.223 43.827 1.00 45.56 130 PRO A C 1
ATOM 977 O O . PRO A 1 130 ? 16.657 -5.656 44.889 1.00 45.56 130 PRO A O 1
ATOM 980 N N . HIS A 1 131 ? 16.040 -6.116 42.791 1.00 32.72 131 HIS A N 1
ATOM 981 C CA . HIS A 1 131 ? 14.586 -5.972 42.979 1.00 32.72 131 HIS A CA 1
ATOM 982 C C . HIS A 1 131 ? 13.819 -6.688 41.847 1.00 32.72 131 HIS A C 1
ATOM 984 O O . HIS A 1 131 ? 14.014 -6.405 40.668 1.00 32.72 131 HIS A O 1
ATOM 990 N N . ASP A 1 132 ? 12.977 -7.641 42.254 1.00 34.47 132 ASP A N 1
ATOM 991 C CA . ASP A 1 132 ? 11.941 -8.356 41.482 1.00 34.47 132 ASP A CA 1
ATOM 992 C C . ASP A 1 132 ? 10.911 -7.350 40.880 1.00 34.47 132 ASP A C 1
ATOM 994 O O . ASP A 1 132 ? 10.799 -6.233 41.383 1.00 34.47 132 ASP A O 1
ATOM 998 N N . VAL A 1 133 ? 10.116 -7.606 39.827 1.00 33.72 133 VAL A N 1
ATOM 999 C CA . VAL A 1 133 ? 9.363 -8.826 39.466 1.00 33.72 133 VAL A CA 1
ATOM 1000 C C . VAL A 1 133 ? 9.207 -8.986 37.936 1.00 33.72 133 VAL A C 1
ATOM 1002 O O . VAL A 1 133 ? 8.902 -8.021 37.242 1.00 33.72 133 VAL A O 1
ATOM 1005 N N . SER A 1 134 ? 9.343 -10.230 37.450 1.00 34.28 134 SER A N 1
ATOM 1006 C CA . SER A 1 134 ? 8.650 -10.895 36.309 1.00 34.28 134 SER A CA 1
ATOM 1007 C C . SER A 1 134 ? 7.881 -10.021 35.279 1.00 34.28 134 SER A C 1
ATOM 1009 O O . SER A 1 134 ? 6.946 -9.307 35.628 1.00 34.28 134 SER A O 1
ATOM 1011 N N . SER A 1 135 ? 8.036 -10.189 33.956 1.00 36.53 135 SER A N 1
ATOM 1012 C CA . SER A 1 135 ? 7.419 -11.340 33.258 1.00 36.53 135 SER A CA 1
ATOM 1013 C C . SER A 1 135 ? 7.854 -11.515 31.789 1.00 36.53 135 SER A C 1
ATOM 1015 O O . SER A 1 135 ? 7.674 -10.633 30.955 1.00 36.53 135 SER A O 1
ATOM 1017 N N . SER A 1 136 ? 8.319 -12.728 31.469 1.00 43.84 136 SER A N 1
ATOM 1018 C CA . SER A 1 136 ? 8.132 -13.437 30.186 1.00 43.84 136 SER A CA 1
ATOM 1019 C C . SER A 1 136 ? 8.326 -12.675 28.862 1.00 43.84 136 SER A C 1
ATOM 1021 O O . SER A 1 136 ? 7.385 -12.499 28.088 1.00 43.84 136 SER A O 1
ATOM 1023 N N . ASN A 1 137 ? 9.583 -12.412 28.503 1.00 43.41 137 ASN A N 1
ATOM 1024 C CA . ASN A 1 137 ? 9.973 -12.235 27.102 1.00 43.41 137 ASN A CA 1
ATOM 1025 C C . ASN A 1 137 ? 10.119 -13.631 26.444 1.00 43.41 137 ASN A C 1
ATOM 1027 O O . ASN A 1 137 ? 11.227 -14.152 26.310 1.00 43.41 137 ASN A O 1
ATOM 1031 N N . ARG A 1 138 ? 8.998 -14.310 26.141 1.00 42.72 138 ARG A N 1
ATOM 1032 C CA . ARG A 1 138 ? 9.027 -15.628 25.475 1.00 42.72 138 ARG A CA 1
ATOM 1033 C C . ARG A 1 138 ? 9.281 -15.471 23.978 1.00 42.72 138 ARG A C 1
ATOM 1035 O O . ARG A 1 138 ? 8.569 -14.752 23.285 1.00 42.72 138 ARG A O 1
ATOM 1042 N N . GLN A 1 139 ? 10.267 -16.216 23.489 1.00 49.47 139 GLN A N 1
ATOM 1043 C CA . GLN A 1 139 ? 10.513 -16.434 22.067 1.00 49.47 139 GLN A CA 1
ATOM 1044 C C . GLN A 1 139 ? 9.264 -17.014 21.389 1.00 49.47 139 GLN A C 1
ATOM 1046 O O . GLN A 1 139 ? 8.896 -18.155 21.660 1.00 49.47 139 GLN A O 1
ATOM 1051 N N . PHE A 1 140 ? 8.668 -16.271 20.456 1.00 35.12 140 PHE A N 1
ATOM 1052 C CA . PHE A 1 140 ? 7.714 -16.836 19.502 1.00 35.12 140 PHE A CA 1
ATOM 1053 C C . PHE A 1 140 ? 8.472 -17.550 18.379 1.00 35.12 140 PHE A C 1
ATOM 1055 O O . PHE A 1 140 ? 8.748 -16.991 17.321 1.00 35.12 140 PHE A O 1
ATOM 1062 N N . ASN A 1 141 ? 8.821 -18.804 18.656 1.00 42.84 141 ASN A N 1
ATOM 1063 C CA . ASN A 1 141 ? 9.209 -19.810 17.669 1.00 42.84 141 ASN A CA 1
ATOM 1064 C C . ASN A 1 141 ? 8.213 -20.981 17.771 1.00 42.84 141 ASN A C 1
ATOM 1066 O O . ASN A 1 141 ? 8.589 -22.129 18.003 1.00 42.84 141 ASN A O 1
ATOM 1070 N N . GLU A 1 142 ? 6.921 -20.673 17.654 1.00 49.06 142 GLU A N 1
ATOM 1071 C CA . GLU A 1 142 ? 5.863 -21.680 17.561 1.00 49.06 142 GLU A CA 1
ATOM 1072 C C . GLU A 1 142 ? 5.545 -21.968 16.093 1.00 49.06 142 GLU A C 1
ATOM 1074 O O . GLU A 1 142 ? 5.477 -21.068 15.252 1.00 49.06 142 GLU A O 1
ATOM 1079 N N . LYS A 1 143 ? 5.395 -23.259 15.779 1.00 44.34 143 LYS A N 1
ATOM 1080 C CA . LYS A 1 143 ? 4.912 -23.704 14.474 1.00 44.34 143 LYS A CA 1
ATOM 1081 C C . LYS A 1 143 ? 3.486 -23.188 14.309 1.00 44.34 143 LYS A C 1
ATOM 1083 O O . LYS A 1 143 ? 2.624 -23.594 15.077 1.00 44.34 143 LYS A O 1
ATOM 1088 N N . LEU A 1 144 ? 3.257 -22.365 13.289 1.00 56.09 144 LEU A N 1
ATOM 1089 C CA . LEU A 1 144 ? 1.908 -22.069 12.813 1.00 56.09 144 LEU A CA 1
ATOM 1090 C C . LEU A 1 144 ? 1.231 -23.389 12.428 1.00 56.09 144 LEU A C 1
ATOM 1092 O O . LEU A 1 144 ? 1.710 -24.099 11.538 1.00 56.09 144 LEU A O 1
ATOM 1096 N N . GLU A 1 145 ? 0.159 -23.730 13.131 1.00 64.50 145 GLU A N 1
ATOM 1097 C CA . GLU A 1 145 ? -0.686 -24.876 12.820 1.00 64.50 145 GLU A CA 1
ATOM 1098 C C . GLU A 1 145 ? -1.628 -24.532 11.660 1.00 64.50 145 GLU A C 1
ATOM 1100 O O . GLU A 1 145 ? -1.961 -23.373 11.417 1.00 64.50 145 GLU A O 1
ATOM 1105 N N . GLU A 1 146 ? -2.102 -25.549 10.940 1.00 65.94 146 GLU A N 1
ATOM 1106 C CA . GLU A 1 146 ? -2.907 -25.384 9.715 1.00 65.94 146 GLU A CA 1
ATOM 1107 C C . GLU A 1 146 ? -4.251 -24.648 9.936 1.00 65.94 146 GLU A C 1
ATOM 1109 O O . GLU A 1 146 ? -4.859 -24.169 8.982 1.00 65.94 146 GLU A O 1
ATOM 1114 N N . ASN A 1 147 ? -4.687 -24.506 11.194 1.00 74.62 147 ASN A N 1
ATOM 1115 C CA . ASN A 1 147 ? -5.918 -23.815 11.598 1.00 74.62 147 ASN A CA 1
ATOM 1116 C C . ASN A 1 147 ? -5.685 -22.449 12.281 1.00 74.62 147 ASN A C 1
ATOM 1118 O O . ASN A 1 147 ? -6.643 -21.851 12.783 1.00 74.62 147 ASN A O 1
ATOM 1122 N N . ASP A 1 148 ? -4.445 -21.948 12.320 1.00 84.88 148 ASP A N 1
ATOM 1123 C CA . ASP A 1 148 ? -4.123 -20.664 12.951 1.00 84.88 148 ASP A CA 1
ATOM 1124 C C . ASP A 1 148 ? -4.567 -19.469 12.100 1.00 84.88 148 ASP A C 1
ATOM 1126 O O . ASP A 1 148 ? -4.275 -19.353 10.908 1.00 84.88 148 ASP A O 1
ATOM 1130 N N . CYS A 1 149 ? -5.257 -18.539 12.752 1.00 83.75 149 CYS A N 1
ATOM 1131 C CA . CYS A 1 149 ? -5.868 -17.365 12.153 1.00 83.75 149 CYS A CA 1
ATOM 1132 C C . CYS A 1 149 ? -5.293 -16.101 12.795 1.00 83.75 149 CYS A C 1
ATOM 1134 O O . CYS A 1 149 ? -5.484 -15.836 13.983 1.00 83.75 149 CYS A O 1
ATOM 1136 N N . LEU A 1 150 ? -4.580 -15.302 11.999 1.00 90.06 150 LEU A N 1
ATOM 1137 C CA . LEU A 1 150 ? -3.955 -14.068 12.470 1.00 90.06 150 LEU A CA 1
ATOM 1138 C C . LEU A 1 150 ? -4.969 -12.923 12.440 1.00 90.06 150 LEU A C 1
ATOM 1140 O O . LEU A 1 150 ? -5.308 -12.412 11.368 1.00 90.06 150 LEU A O 1
ATOM 1144 N N . ILE A 1 151 ? -5.413 -12.483 13.615 1.00 93.44 151 ILE A N 1
ATOM 1145 C CA . ILE A 1 151 ? -6.345 -11.363 13.746 1.00 93.44 151 ILE A CA 1
ATOM 1146 C C . ILE A 1 151 ? -5.566 -10.103 14.122 1.00 93.44 151 ILE A C 1
ATOM 1148 O O . ILE A 1 151 ? -4.905 -10.044 15.159 1.00 93.44 151 ILE A O 1
ATOM 1152 N N . GLN A 1 152 ? -5.652 -9.073 13.278 1.00 93.81 152 GLN A N 1
ATOM 1153 C CA . GLN A 1 152 ? -5.190 -7.725 13.608 1.00 93.81 152 GLN A CA 1
ATOM 1154 C C . GLN A 1 152 ? -6.366 -6.913 14.155 1.00 93.81 152 GLN A C 1
ATOM 1156 O O . GLN A 1 152 ? -7.348 -6.696 13.444 1.00 93.81 152 GLN A O 1
ATOM 1161 N N . ILE A 1 153 ? -6.254 -6.424 15.392 1.00 94.56 153 ILE A N 1
ATOM 1162 C CA . ILE A 1 153 ? -7.234 -5.519 15.996 1.00 94.56 153 ILE A CA 1
ATOM 1163 C C . ILE A 1 153 ? -6.632 -4.120 16.119 1.00 94.56 153 ILE A C 1
ATOM 1165 O O . ILE A 1 153 ? -5.617 -3.922 16.788 1.00 94.56 153 ILE A O 1
ATOM 1169 N N . ARG A 1 154 ? -7.298 -3.127 15.524 1.00 91.69 154 ARG A N 1
ATOM 1170 C CA . ARG A 1 154 ? -7.041 -1.713 15.809 1.00 91.69 154 ARG A CA 1
ATOM 1171 C C . ARG A 1 154 ? -7.787 -1.312 17.078 1.00 91.69 154 ARG A C 1
ATOM 1173 O O . ARG A 1 154 ? -9.015 -1.344 17.109 1.00 91.69 154 ARG A O 1
ATOM 1180 N N . LEU A 1 155 ? -7.052 -0.947 18.117 1.00 89.88 155 LEU A N 1
ATOM 1181 C CA . LEU A 1 155 ? -7.574 -0.534 19.415 1.00 89.88 155 LEU A CA 1
ATOM 1182 C C . LEU A 1 155 ? -8.067 0.924 19.402 1.00 89.88 155 LEU A C 1
ATOM 1184 O O . LEU A 1 155 ? -7.695 1.732 18.549 1.00 89.88 155 LEU A O 1
ATOM 1188 N N . MET A 1 156 ? -8.877 1.280 20.404 1.00 85.00 156 MET A N 1
ATOM 1189 C CA . MET A 1 156 ? -9.458 2.623 20.563 1.00 85.00 156 MET A CA 1
ATOM 1190 C C . MET A 1 156 ? -8.425 3.743 20.805 1.00 85.00 156 MET A C 1
ATOM 1192 O O . MET A 1 156 ? -8.726 4.908 20.568 1.00 85.00 156 MET A O 1
ATOM 1196 N N . ASN A 1 157 ? -7.214 3.402 21.260 1.00 83.31 157 ASN A N 1
ATOM 1197 C CA . ASN A 1 157 ? -6.069 4.315 21.392 1.00 83.31 157 ASN A CA 1
ATOM 1198 C C . ASN A 1 157 ? -5.305 4.516 20.060 1.00 83.31 157 ASN A C 1
ATOM 1200 O O . ASN A 1 157 ? -4.334 5.264 20.021 1.00 83.31 157 ASN A O 1
ATOM 1204 N N . GLY A 1 158 ? -5.718 3.845 18.977 1.00 80.44 158 GLY A N 1
ATOM 1205 C CA . GLY A 1 158 ? -5.060 3.869 17.668 1.00 80.44 158 GLY A CA 1
ATOM 1206 C C . GLY A 1 158 ? -3.976 2.804 17.467 1.00 80.44 158 GLY A C 1
ATOM 1207 O O . GLY A 1 158 ? -3.513 2.637 16.337 1.00 80.44 158 GLY A O 1
ATOM 1208 N N . GLU A 1 159 ? -3.604 2.066 18.513 1.00 86.25 159 GLU A N 1
ATOM 1209 C CA . GLU A 1 159 ? -2.638 0.964 18.468 1.00 86.25 159 GLU A CA 1
ATOM 1210 C C . GLU A 1 159 ? -3.166 -0.209 17.629 1.00 86.25 159 GLU A C 1
ATOM 1212 O O . GLU A 1 159 ? -4.372 -0.445 17.556 1.00 86.25 159 GLU A O 1
ATOM 1217 N N . ASN A 1 160 ? -2.271 -0.967 16.992 1.00 88.75 160 ASN A N 1
ATOM 1218 C CA . ASN A 1 160 ? -2.627 -2.203 16.297 1.00 88.75 160 ASN A CA 1
ATOM 1219 C C . ASN A 1 160 ? -2.002 -3.385 17.032 1.00 88.75 160 ASN A C 1
ATOM 1221 O O . ASN A 1 160 ? -0.784 -3.553 17.000 1.00 88.75 160 ASN A O 1
ATOM 1225 N N . VAL A 1 161 ? -2.838 -4.223 17.639 1.00 89.88 161 VAL A N 1
ATOM 1226 C CA . VAL A 1 161 ? -2.415 -5.506 18.208 1.00 89.88 161 VAL A CA 1
ATOM 1227 C C . VAL A 1 161 ? -2.665 -6.625 17.202 1.00 89.88 161 VAL A C 1
ATOM 1229 O O . VAL A 1 161 ? -3.579 -6.551 16.377 1.00 89.88 161 VAL A O 1
ATOM 1232 N N . ARG A 1 162 ? -1.834 -7.662 17.250 1.00 90.94 162 ARG A N 1
ATOM 1233 C CA . ARG A 1 162 ? -1.966 -8.876 16.442 1.00 90.94 162 ARG A CA 1
ATOM 1234 C C . ARG A 1 162 ? -1.878 -10.069 17.373 1.00 90.94 162 ARG A C 1
ATOM 1236 O O . ARG A 1 162 ? -1.004 -10.079 18.233 1.00 90.94 162 ARG A O 1
ATOM 1243 N N . GLU A 1 163 ? -2.766 -11.032 17.186 1.00 89.62 163 GLU A N 1
ATOM 1244 C CA . GLU A 1 163 ? -2.818 -12.248 17.993 1.00 89.62 163 GLU A CA 1
ATOM 1245 C C . GLU A 1 163 ? -3.246 -13.436 17.123 1.00 89.62 163 GLU A C 1
ATOM 1247 O O . GLU A 1 163 ? -3.935 -13.254 16.109 1.00 89.62 163 GLU A O 1
ATOM 1252 N N . LEU A 1 164 ? -2.800 -14.636 17.496 1.00 89.00 164 LEU A N 1
ATOM 1253 C CA . LEU A 1 164 ? -3.201 -15.882 16.846 1.00 89.00 164 LEU A CA 1
ATOM 1254 C C . LEU A 1 164 ? -4.407 -16.486 17.570 1.00 89.00 164 LEU A C 1
ATOM 1256 O O . LEU A 1 164 ? -4.380 -16.734 18.773 1.00 89.00 164 LEU A O 1
ATOM 1260 N N . PHE A 1 165 ? -5.459 -16.753 16.806 1.00 92.00 165 PHE A N 1
ATOM 1261 C CA . PHE A 1 165 ? -6.658 -17.462 17.243 1.00 92.00 165 PHE A CA 1
ATOM 1262 C C . PHE A 1 165 ? -6.830 -18.727 16.398 1.00 92.00 165 PHE A C 1
ATOM 1264 O O . PHE A 1 165 ? -6.295 -18.807 15.293 1.00 92.00 165 PHE A O 1
ATOM 1271 N N . LYS A 1 166 ? -7.589 -19.712 16.873 1.00 91.56 166 LYS A N 1
ATOM 1272 C CA . LYS A 1 166 ? -7.974 -20.871 16.053 1.00 91.56 166 LYS A CA 1
ATOM 1273 C C . LYS A 1 166 ? -9.199 -20.524 15.197 1.00 91.56 166 LYS A C 1
ATOM 1275 O O . LYS A 1 166 ? -9.986 -19.656 15.563 1.00 91.56 166 LYS A O 1
ATOM 1280 N N . ALA A 1 167 ? -9.372 -21.168 14.045 1.00 87.25 167 ALA A N 1
ATOM 1281 C CA . ALA A 1 167 ? -10.480 -20.873 13.122 1.00 87.25 167 ALA A CA 1
ATOM 1282 C C . ALA A 1 167 ? -11.889 -21.043 13.743 1.00 87.25 167 ALA A C 1
ATOM 1284 O O . ALA A 1 167 ? -12.843 -20.390 13.314 1.00 87.25 167 ALA A O 1
ATOM 1285 N N . ASP A 1 168 ? -12.006 -21.918 14.740 1.00 91.81 168 ASP A N 1
ATOM 1286 C CA . ASP A 1 168 ? -13.190 -22.224 15.547 1.00 91.81 168 ASP A CA 1
ATOM 1287 C C . ASP A 1 168 ? -13.348 -21.337 16.796 1.00 91.81 168 ASP A C 1
ATOM 1289 O O . ASP A 1 168 ? -14.382 -21.402 17.461 1.00 91.81 168 ASP A O 1
ATOM 1293 N N . ASP A 1 169 ? -12.383 -20.462 17.100 1.00 93.44 169 ASP A N 1
ATOM 1294 C CA . ASP A 1 169 ? -12.545 -19.470 18.164 1.00 93.44 169 ASP A CA 1
ATOM 1295 C C . ASP A 1 169 ? -13.664 -18.478 17.828 1.00 93.44 169 ASP A C 1
ATOM 1297 O O . ASP A 1 169 ? -13.855 -18.076 16.678 1.00 93.44 169 ASP A O 1
ATOM 1301 N N . THR A 1 170 ? -14.398 -18.047 18.853 1.00 96.12 170 THR A N 1
ATOM 1302 C CA . THR A 1 170 ? -15.525 -17.122 18.707 1.00 96.12 170 THR A CA 1
ATOM 1303 C C . THR A 1 170 ? -15.097 -15.658 18.736 1.00 96.12 170 THR A C 1
ATOM 1305 O O . THR A 1 170 ? -14.083 -15.285 19.335 1.00 96.12 170 THR A O 1
ATOM 1308 N N . ILE A 1 171 ? -15.924 -14.781 18.160 1.00 93.31 171 ILE A N 1
ATOM 1309 C CA . ILE A 1 171 ? -15.750 -13.323 18.268 1.00 93.31 171 ILE A CA 1
ATOM 1310 C C . ILE A 1 171 ? -15.702 -12.872 19.743 1.00 93.31 171 ILE A C 1
ATOM 1312 O O . ILE A 1 171 ? -14.938 -11.968 20.088 1.00 93.31 171 ILE A O 1
ATOM 1316 N N . GLN A 1 172 ? -16.449 -13.534 20.634 1.00 93.75 172 GLN A N 1
ATOM 1317 C CA . GLN A 1 172 ? -16.396 -13.326 22.086 1.00 93.75 172 GLN A CA 1
ATOM 1318 C C . GLN A 1 172 ? -14.978 -13.498 22.667 1.00 93.75 172 GLN A C 1
ATOM 1320 O O . GLN A 1 172 ? -14.545 -12.669 23.469 1.00 93.75 172 GLN A O 1
ATOM 1325 N N . LYS A 1 173 ? -14.209 -14.500 22.219 1.00 94.00 173 LYS A N 1
ATOM 1326 C CA . LYS A 1 173 ? -12.817 -14.704 22.663 1.00 94.00 173 LYS A CA 1
ATOM 1327 C C . LYS A 1 173 ? -11.905 -13.542 22.247 1.00 94.00 173 LYS A C 1
ATOM 1329 O O . LYS A 1 173 ? -11.023 -13.133 23.002 1.00 94.00 173 LYS A O 1
ATOM 1334 N N . VAL A 1 174 ? -12.155 -12.945 21.076 1.00 93.44 174 VAL A N 1
ATOM 1335 C CA . VAL A 1 174 ? -11.449 -11.731 20.628 1.00 93.44 174 VAL A CA 1
ATOM 1336 C C . VAL A 1 174 ? -11.827 -10.518 21.486 1.00 93.44 174 VAL A C 1
ATOM 1338 O O . VAL A 1 174 ? -10.958 -9.714 21.826 1.00 93.44 174 VAL A O 1
ATOM 1341 N N . TYR A 1 175 ? -13.095 -10.388 21.893 1.00 92.38 175 TYR A N 1
ATOM 1342 C CA . TYR A 1 175 ? -13.520 -9.360 22.853 1.00 92.38 175 TYR A CA 1
ATOM 1343 C C . TYR A 1 175 ? -12.787 -9.491 24.193 1.00 92.38 175 TYR A C 1
ATOM 1345 O O . TYR A 1 175 ? -12.321 -8.488 24.728 1.00 92.38 175 TYR A O 1
ATOM 1353 N N . GLU A 1 176 ? -12.654 -10.701 24.730 1.00 91.31 176 GLU A N 1
ATOM 1354 C CA . GLU A 1 176 ? -11.958 -10.954 25.999 1.00 91.31 176 GLU A CA 1
ATOM 1355 C C . GLU A 1 176 ? -10.460 -10.630 25.908 1.00 91.31 176 GLU A C 1
ATOM 1357 O O . GLU A 1 176 ? -9.923 -9.935 26.777 1.00 91.31 176 GLU A O 1
ATOM 1362 N N . PHE A 1 177 ? -9.805 -11.014 24.807 1.00 92.56 177 PHE A N 1
ATOM 1363 C CA . PHE A 1 177 ? -8.436 -10.590 24.506 1.00 92.56 177 PHE A CA 1
ATOM 1364 C C . PHE A 1 177 ? -8.302 -9.059 24.487 1.00 92.56 177 PHE A C 1
ATOM 1366 O O . PHE A 1 177 ? -7.463 -8.501 25.197 1.00 92.56 177 PHE A O 1
ATOM 1373 N N . VAL A 1 178 ? -9.154 -8.355 23.735 1.00 90.00 178 VAL A N 1
ATOM 1374 C CA . VAL A 1 178 ? -9.111 -6.885 23.652 1.00 90.00 178 VAL A CA 1
ATOM 1375 C C . VAL A 1 178 ? -9.358 -6.244 25.019 1.00 90.00 178 VAL A C 1
ATOM 1377 O O . VAL A 1 178 ? -8.614 -5.341 25.396 1.00 90.00 178 VAL A O 1
ATOM 1380 N N . ALA A 1 179 ? -10.332 -6.737 25.790 1.00 88.75 179 ALA A N 1
ATOM 1381 C CA . ALA A 1 179 ? -10.628 -6.272 27.146 1.00 88.75 179 ALA A CA 1
ATOM 1382 C C . ALA A 1 179 ? -9.406 -6.386 28.074 1.00 88.75 179 ALA A C 1
ATOM 1384 O O . ALA A 1 179 ? -9.076 -5.423 28.773 1.00 88.75 179 ALA A O 1
ATOM 1385 N N . SER A 1 180 ? -8.686 -7.515 28.014 1.00 87.44 180 SER A N 1
ATOM 1386 C CA . SER A 1 180 ? -7.447 -7.728 28.776 1.00 87.44 180 SER A CA 1
ATOM 1387 C C . SER A 1 180 ? -6.325 -6.755 28.393 1.00 87.44 180 SER A C 1
ATOM 1389 O O . SER A 1 180 ? -5.587 -6.304 29.267 1.00 87.44 180 SER A O 1
ATOM 1391 N N . LYS A 1 181 ? -6.218 -6.376 27.110 1.00 84.56 181 LYS A N 1
ATOM 1392 C CA . LYS A 1 181 ? -5.200 -5.431 26.620 1.00 84.56 181 LYS A CA 1
ATOM 1393 C C . LYS A 1 181 ? -5.518 -3.980 26.969 1.00 84.56 181 LYS A C 1
ATOM 1395 O O . LYS A 1 181 ? -4.606 -3.231 27.298 1.00 84.56 181 LYS A O 1
ATOM 1400 N N . VAL A 1 182 ? -6.788 -3.570 26.906 1.00 81.00 182 VAL A N 1
ATOM 1401 C CA . VAL A 1 182 ? -7.186 -2.172 27.176 1.00 81.00 182 VAL A CA 1
ATOM 1402 C C . VAL A 1 182 ? -7.512 -1.891 28.647 1.00 81.00 182 VAL A C 1
ATOM 1404 O O . VAL A 1 182 ? -7.759 -0.737 28.991 1.00 81.00 182 VAL A O 1
ATOM 1407 N N . GLY A 1 183 ? -7.559 -2.916 29.506 1.00 78.69 183 GLY A N 1
ATOM 1408 C CA . GLY A 1 183 ? -7.906 -2.775 30.925 1.00 78.69 183 GLY A CA 1
ATOM 1409 C C . GLY A 1 183 ? -9.350 -2.316 31.168 1.00 78.69 183 GLY A C 1
ATOM 1410 O O . GLY A 1 183 ? -9.624 -1.648 32.163 1.00 78.69 183 GLY A O 1
ATOM 1411 N N . LYS A 1 184 ? -10.279 -2.624 30.250 1.00 73.94 184 LYS A N 1
ATOM 1412 C CA . LYS A 1 184 ? -11.698 -2.226 30.331 1.00 73.94 184 LYS A CA 1
ATOM 1413 C C . LYS A 1 184 ? -12.615 -3.429 30.147 1.00 73.94 184 LYS A C 1
ATOM 1415 O O . LYS A 1 184 ? -12.276 -4.375 29.445 1.00 73.94 184 LYS A O 1
ATOM 1420 N N . SER A 1 185 ? -13.812 -3.352 30.725 1.00 76.75 185 SER A N 1
ATOM 1421 C CA . SER A 1 185 ? -14.874 -4.337 30.491 1.00 76.75 185 SER A CA 1
ATOM 1422 C C . SER A 1 185 ? -15.246 -4.415 29.004 1.00 76.75 185 SER A C 1
ATOM 1424 O O . SER A 1 185 ? -15.339 -3.389 28.328 1.00 76.75 185 SER A O 1
ATOM 1426 N N . THR A 1 186 ? -15.561 -5.620 28.522 1.00 76.81 186 THR A N 1
ATOM 1427 C CA . THR A 1 186 ? -16.108 -5.875 27.175 1.00 76.81 186 THR A CA 1
ATOM 1428 C C . THR A 1 186 ? -17.349 -5.036 26.860 1.00 76.81 186 THR A C 1
ATOM 1430 O O . THR A 1 186 ? -17.643 -4.778 25.694 1.00 76.81 186 THR A O 1
ATOM 1433 N N . ASN A 1 187 ? -18.072 -4.539 27.873 1.00 77.56 187 ASN A N 1
ATOM 1434 C CA . ASN A 1 187 ? -19.219 -3.675 27.630 1.00 77.56 187 ASN A CA 1
ATOM 1435 C C . ASN A 1 187 ? -18.839 -2.262 27.134 1.00 77.56 187 ASN A C 1
ATOM 1437 O O . ASN A 1 187 ? -19.673 -1.627 26.496 1.00 77.56 187 ASN A O 1
ATOM 1441 N N . THR A 1 188 ? -17.615 -1.764 27.355 1.00 83.75 188 THR A N 1
ATOM 1442 C CA . THR A 1 188 ? -17.247 -0.373 27.000 1.00 83.75 188 THR A CA 1
ATOM 1443 C C . THR A 1 188 ? -16.865 -0.173 25.531 1.00 83.75 188 THR A C 1
ATOM 1445 O O . THR A 1 188 ? -16.543 0.948 25.137 1.00 83.75 188 THR A O 1
ATOM 1448 N N . PHE A 1 189 ? -16.817 -1.236 24.727 1.00 88.69 189 PHE A N 1
ATOM 1449 C CA . PHE A 1 189 ? -16.447 -1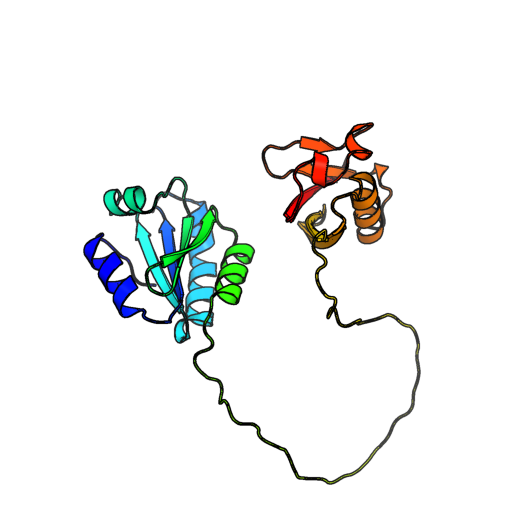.163 23.315 1.00 88.69 189 PHE A CA 1
ATOM 1450 C C . PHE A 1 189 ? -17.268 -2.123 22.443 1.00 88.69 189 PHE A C 1
ATOM 1452 O O . PHE A 1 189 ? -17.953 -3.012 22.951 1.00 88.69 189 PHE A O 1
ATOM 1459 N N . ARG A 1 190 ? -17.222 -1.913 21.126 1.00 91.25 190 ARG A N 1
ATOM 1460 C CA . ARG A 1 190 ? -17.722 -2.814 20.077 1.00 91.25 190 ARG A CA 1
ATOM 1461 C C . ARG A 1 190 ? -16.565 -3.199 19.162 1.00 91.25 190 ARG A C 1
ATOM 1463 O O . ARG A 1 190 ? -15.717 -2.356 18.873 1.00 91.25 190 ARG A O 1
ATOM 1470 N N . LEU A 1 191 ? -16.553 -4.436 18.678 1.00 93.25 191 LEU A N 1
ATOM 1471 C CA . LEU A 1 191 ? -15.713 -4.853 17.559 1.00 93.25 191 LEU A CA 1
ATOM 1472 C C . LEU A 1 191 ? -16.474 -4.684 16.241 1.00 93.25 191 LEU A C 1
ATOM 1474 O O . LEU A 1 191 ? -17.674 -4.958 16.163 1.00 93.25 191 LEU A O 1
ATOM 1478 N N . SER A 1 192 ? -15.762 -4.277 15.193 1.00 94.31 192 SER A N 1
ATOM 1479 C CA . SER A 1 192 ? -16.277 -4.254 13.824 1.00 94.31 192 SER A CA 1
ATOM 1480 C C . SER A 1 192 ? -15.223 -4.647 12.799 1.00 94.31 192 SER A C 1
ATOM 1482 O O . SER A 1 192 ? -14.040 -4.395 13.013 1.00 94.31 192 SER A O 1
ATOM 1484 N N . THR A 1 193 ? -15.631 -5.160 11.643 1.00 91.81 193 THR A N 1
ATOM 1485 C CA . THR A 1 193 ? -14.735 -5.266 10.476 1.00 91.81 193 THR A CA 1
ATOM 1486 C C . THR A 1 193 ? -14.383 -3.883 9.913 1.00 91.81 193 THR A C 1
ATOM 1488 O O . THR A 1 193 ? -15.098 -2.896 10.129 1.00 91.81 193 THR A O 1
ATOM 1491 N N . SER A 1 194 ? -13.275 -3.792 9.173 1.00 80.00 194 SER A N 1
ATOM 1492 C CA . SER A 1 194 ? -12.869 -2.565 8.474 1.00 80.00 194 SER A CA 1
ATOM 1493 C C . SER A 1 194 ? -13.752 -2.277 7.253 1.00 80.00 194 SER A C 1
ATOM 1495 O O . SER A 1 194 ? -14.325 -1.187 7.163 1.00 80.00 194 SER A O 1
ATOM 1497 N N . PHE A 1 195 ? -13.903 -3.249 6.345 1.00 77.56 195 PHE A N 1
ATOM 1498 C CA . PHE A 1 195 ? -14.745 -3.152 5.148 1.00 77.56 195 PHE A CA 1
ATOM 1499 C C . PHE A 1 195 ? -15.168 -4.544 4.616 1.00 77.56 195 PHE A C 1
ATOM 1501 O O . PHE A 1 195 ? -14.311 -5.423 4.548 1.00 77.56 195 PHE A O 1
ATOM 1508 N N . PRO A 1 196 ? -16.436 -4.752 4.195 1.00 81.25 196 PRO A N 1
ATOM 1509 C CA . PRO A 1 196 ? -17.596 -3.919 4.515 1.00 81.25 196 PRO A CA 1
ATOM 1510 C C . PRO A 1 196 ? -17.826 -3.931 6.032 1.00 81.25 196 PRO A C 1
ATOM 1512 O O . PRO A 1 196 ? -17.671 -4.971 6.669 1.00 81.25 196 PRO A O 1
ATOM 1515 N N . ARG A 1 197 ? -18.147 -2.778 6.632 1.00 87.19 197 ARG A N 1
ATOM 1516 C CA . ARG A 1 197 ? -18.234 -2.656 8.096 1.00 87.19 197 ARG A CA 1
ATOM 1517 C C . ARG A 1 197 ? -19.448 -3.412 8.642 1.00 87.19 197 ARG A C 1
ATOM 1519 O O . ARG A 1 197 ? -20.584 -2.990 8.446 1.00 87.19 197 ARG A O 1
ATOM 1526 N N . LYS A 1 198 ? -19.178 -4.465 9.406 1.00 91.56 198 LYS A N 1
ATOM 1527 C CA . LYS A 1 198 ? -20.125 -5.238 10.208 1.00 91.56 198 LYS A CA 1
ATOM 1528 C C . LYS A 1 198 ? -19.818 -5.005 11.686 1.00 91.56 198 LYS A C 1
ATOM 1530 O O . LYS A 1 198 ? -18.652 -5.050 12.064 1.00 91.56 198 LYS A O 1
ATOM 1535 N N . MET A 1 199 ? -20.842 -4.745 12.500 1.00 92.06 199 MET A N 1
ATOM 1536 C CA . MET A 1 199 ? -20.727 -4.649 13.963 1.00 92.06 199 MET A CA 1
ATOM 1537 C C . MET A 1 199 ? -20.994 -6.016 14.599 1.00 92.06 199 MET A C 1
ATOM 1539 O O . MET A 1 199 ? -21.923 -6.708 14.184 1.00 92.06 199 MET A O 1
ATOM 1543 N N . TYR A 1 200 ? -20.220 -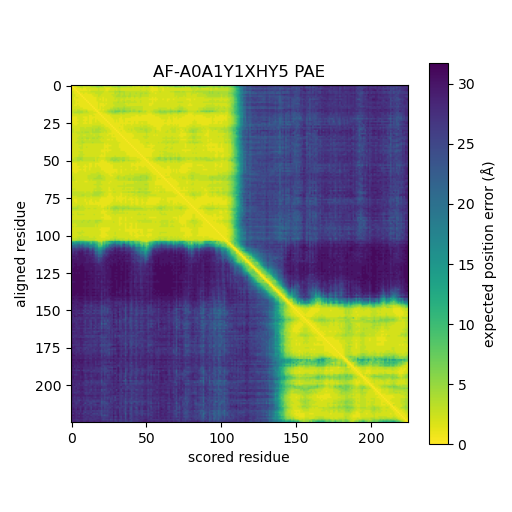6.382 15.618 1.00 91.75 200 TYR A N 1
ATOM 1544 C CA . TYR A 1 200 ? -20.379 -7.642 16.347 1.00 91.75 200 TYR A CA 1
ATOM 1545 C C . TYR A 1 200 ? -21.069 -7.424 17.690 1.00 91.75 200 TYR A C 1
ATOM 1547 O O . TYR A 1 200 ? -20.444 -6.944 18.635 1.00 91.75 200 TYR A O 1
ATOM 1555 N N . GLU A 1 201 ? -22.350 -7.780 17.785 1.00 88.88 201 GLU A N 1
ATOM 1556 C CA . GLU A 1 201 ? -23.188 -7.576 18.973 1.00 88.88 201 GLU A CA 1
ATOM 1557 C C . GLU A 1 201 ? -24.141 -8.761 19.197 1.00 88.88 201 GLU A C 1
ATOM 1559 O O . GLU A 1 201 ? -24.544 -9.441 18.252 1.00 88.88 201 GLU A O 1
ATOM 1564 N N . GLY A 1 202 ? -24.525 -9.006 20.455 1.00 88.06 202 GLY A N 1
ATOM 1565 C CA . GLY A 1 202 ? -25.511 -10.030 20.813 1.00 88.06 202 GLY A CA 1
ATOM 1566 C C . GLY A 1 202 ? -25.134 -11.432 20.321 1.00 88.06 202 GLY A C 1
ATOM 1567 O O . GLY A 1 202 ? -24.070 -11.949 20.657 1.00 88.06 202 GLY A O 1
ATOM 1568 N N . ALA A 1 203 ? -26.009 -12.045 19.521 1.00 85.94 203 ALA A N 1
ATOM 1569 C CA . ALA A 1 203 ? -25.805 -13.388 18.974 1.00 85.94 203 ALA A CA 1
ATOM 1570 C C . ALA A 1 203 ? -24.582 -13.497 18.040 1.00 85.94 203 ALA 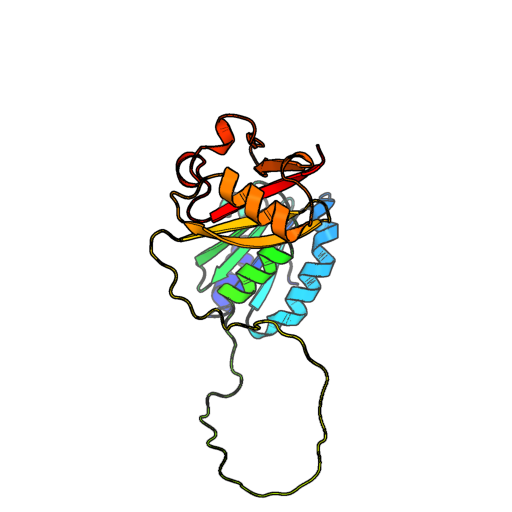A C 1
ATOM 1572 O O . ALA A 1 203 ? -23.976 -14.563 17.958 1.00 85.94 203 ALA A O 1
ATOM 1573 N N . GLU A 1 204 ? -24.160 -12.402 17.395 1.00 86.81 204 GLU A N 1
ATOM 1574 C CA . GLU A 1 204 ? -22.981 -12.396 16.514 1.00 86.81 204 GLU A CA 1
ATOM 1575 C C . GLU A 1 204 ? -21.668 -12.648 17.280 1.00 86.81 204 GLU A C 1
ATOM 1577 O O . GLU A 1 204 ? -20.667 -13.014 16.674 1.00 86.81 204 GLU A O 1
ATOM 1582 N N . LEU A 1 205 ? -21.662 -12.489 18.611 1.00 88.69 205 LEU A N 1
ATOM 1583 C CA . LEU A 1 205 ? -20.498 -12.774 19.460 1.00 88.69 205 LEU A CA 1
ATOM 1584 C C . LEU A 1 205 ? -20.182 -14.273 19.564 1.00 88.69 205 LEU A C 1
ATOM 1586 O O . LEU A 1 205 ? -19.038 -14.637 19.824 1.00 88.69 205 LEU A O 1
ATOM 1590 N N . GLN A 1 206 ? -21.189 -15.129 19.364 1.00 91.25 206 GLN A N 1
ATOM 1591 C CA . GLN A 1 206 ? -21.062 -16.587 19.459 1.00 91.25 206 GLN A CA 1
ATOM 1592 C C . GLN A 1 206 ? -20.588 -17.234 18.153 1.00 91.25 206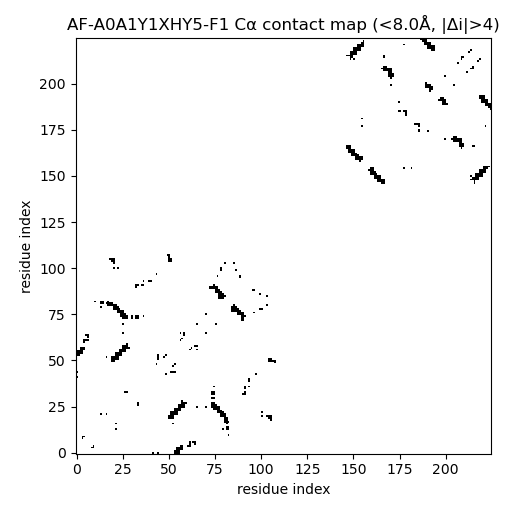 GLN A C 1
ATOM 1594 O O . GLN A 1 206 ? -20.281 -18.422 18.142 1.00 91.25 206 GLN A O 1
ATOM 1599 N N . LYS A 1 207 ? -20.518 -16.466 17.061 1.00 91.56 207 LYS A N 1
ATOM 1600 C CA . LYS A 1 207 ? -20.016 -16.951 15.776 1.00 91.56 207 LYS A CA 1
ATOM 1601 C C . LYS A 1 207 ? -18.502 -17.108 15.810 1.00 91.56 207 LYS A C 1
ATOM 1603 O O . LYS A 1 207 ? -17.797 -16.345 16.477 1.00 91.56 207 LYS A O 1
ATOM 1608 N N . THR A 1 208 ? -18.021 -18.096 15.077 1.00 94.50 208 THR A N 1
ATOM 1609 C CA . THR A 1 208 ? -16.601 -18.407 14.911 1.00 94.50 208 THR A CA 1
ATOM 1610 C C . THR A 1 208 ? -15.924 -17.456 13.925 1.00 94.50 208 THR A C 1
ATOM 1612 O O . THR A 1 208 ? -16.562 -16.890 13.032 1.00 94.50 208 THR A O 1
ATOM 1615 N N . LEU A 1 209 ? -14.602 -17.309 14.034 1.00 91.56 209 LEU A N 1
ATOM 1616 C CA . LEU A 1 209 ? -13.799 -16.555 13.066 1.00 91.56 209 LEU A CA 1
ATOM 1617 C C . LEU A 1 209 ? -13.984 -17.083 11.635 1.00 91.56 209 LEU A C 1
ATOM 1619 O O . LEU A 1 209 ? -14.008 -16.292 10.690 1.00 91.56 209 LEU A O 1
ATOM 1623 N N . LYS A 1 210 ? -14.160 -18.402 11.477 1.00 90.62 210 LYS A N 1
ATOM 1624 C CA . LYS A 1 210 ? -14.444 -19.064 10.197 1.00 90.62 210 LYS A CA 1
ATOM 1625 C C . LYS A 1 210 ? -15.800 -18.674 9.609 1.00 90.62 210 LYS A C 1
ATOM 1627 O O . LYS A 1 210 ? -15.859 -18.328 8.433 1.00 90.62 210 LYS A O 1
ATOM 1632 N N . GLU A 1 211 ? -16.873 -18.693 10.401 1.00 89.81 211 GLU A N 1
ATOM 1633 C CA . GLU A 1 211 ? -18.212 -18.260 9.952 1.00 89.81 211 GLU A CA 1
ATOM 1634 C C . GLU A 1 211 ? -18.235 -16.782 9.541 1.00 89.81 211 GLU A C 1
ATOM 1636 O O . GLU A 1 211 ? -18.973 -16.388 8.638 1.00 89.81 211 GLU A O 1
ATOM 1641 N N . GLU A 1 212 ? -17.381 -15.971 10.163 1.00 91.00 212 GLU A N 1
ATOM 1642 C CA . GLU A 1 212 ? -17.238 -14.543 9.888 1.00 91.00 212 GLU A CA 1
ATOM 1643 C C . GLU A 1 212 ? -16.196 -14.204 8.810 1.00 91.00 212 GLU A C 1
ATOM 1645 O O . GLU A 1 212 ? -15.951 -13.030 8.539 1.00 91.00 212 GLU A O 1
ATOM 1650 N N . ASN A 1 213 ? -15.627 -15.211 8.136 1.00 88.12 213 ASN A N 1
ATOM 1651 C CA . ASN A 1 213 ? -14.622 -15.058 7.074 1.00 88.12 213 ASN A CA 1
ATOM 1652 C C . ASN A 1 213 ? -13.369 -14.269 7.514 1.00 88.12 213 ASN A C 1
ATOM 1654 O O . ASN A 1 213 ? -12.704 -13.625 6.703 1.00 88.12 213 ASN A O 1
ATOM 1658 N N . LEU A 1 214 ? -13.012 -14.344 8.800 1.00 88.00 214 LEU A N 1
ATOM 1659 C CA . LEU A 1 214 ? -11.814 -13.725 9.386 1.00 88.00 214 LEU A CA 1
ATOM 1660 C C . LEU A 1 214 ? -10.578 -14.647 9.315 1.00 88.00 214 LEU A C 1
ATOM 1662 O O . LEU A 1 214 ? -9.554 -14.388 9.946 1.00 88.00 214 LEU A O 1
ATOM 1666 N N . THR A 1 215 ? -10.668 -15.728 8.538 1.00 85.50 215 THR A N 1
ATOM 1667 C CA . THR A 1 215 ? -9.659 -16.785 8.394 1.00 85.50 215 THR A CA 1
ATOM 1668 C C . THR A 1 215 ? -9.092 -16.803 6.969 1.00 85.50 215 THR A C 1
ATOM 1670 O O . THR A 1 215 ? -9.875 -16.679 6.027 1.00 85.50 215 THR A O 1
ATOM 1673 N N . PRO A 1 216 ? -7.777 -17.004 6.752 1.00 87.25 216 PRO A N 1
ATOM 1674 C CA . PRO A 1 216 ? -6.716 -17.193 7.749 1.00 87.25 216 PRO A CA 1
ATOM 1675 C C . PRO A 1 216 ? -6.182 -15.869 8.326 1.00 87.25 216 PRO A C 1
ATOM 1677 O O . PRO A 1 216 ? -5.298 -15.873 9.182 1.00 87.25 216 PRO A O 1
ATOM 1680 N N . ARG A 1 217 ? -6.666 -14.719 7.838 1.00 89.25 217 ARG A N 1
ATOM 1681 C CA . ARG A 1 217 ? -6.310 -13.393 8.355 1.00 89.25 217 ARG A CA 1
ATOM 1682 C C . ARG A 1 217 ? -7.543 -12.506 8.435 1.00 89.25 217 ARG A C 1
ATOM 1684 O O . ARG A 1 217 ? -8.241 -12.346 7.438 1.00 89.25 217 ARG A O 1
ATOM 1691 N N . GLY A 1 218 ? -7.754 -11.888 9.592 1.00 89.25 218 GLY A N 1
ATOM 1692 C CA . GLY A 1 218 ? -8.889 -11.009 9.860 1.00 89.25 218 GLY A CA 1
ATOM 1693 C C . GLY A 1 218 ? -8.441 -9.626 10.321 1.00 89.25 218 GLY A C 1
ATOM 1694 O O . GLY A 1 218 ? -7.394 -9.476 10.955 1.00 89.25 218 GLY A O 1
ATOM 1695 N N . GLN A 1 219 ? -9.245 -8.607 10.018 1.00 92.44 219 GLN A N 1
ATOM 1696 C CA . GLN A 1 219 ? -9.051 -7.248 10.522 1.00 92.44 219 GLN A CA 1
ATOM 1697 C C . GLN A 1 219 ? -10.288 -6.775 11.275 1.00 92.44 219 GLN A C 1
ATOM 1699 O O . GLN A 1 219 ? -11.387 -6.726 10.719 1.00 92.44 219 GLN A O 1
ATOM 1704 N N . LEU A 1 220 ? -10.083 -6.377 12.528 1.00 94.88 220 LEU A N 1
ATOM 1705 C CA . LEU A 1 220 ? -11.118 -5.847 13.404 1.00 94.88 220 LEU A CA 1
ATOM 1706 C C . LEU A 1 220 ? -10.716 -4.478 13.961 1.00 94.88 220 LEU A C 1
ATOM 1708 O O . LEU A 1 220 ? -9.541 -4.121 14.043 1.00 94.88 220 LEU A O 1
ATOM 1712 N N . ILE A 1 221 ? -11.713 -3.696 14.352 1.00 93.75 221 ILE A N 1
ATOM 1713 C CA . ILE A 1 221 ? -11.567 -2.368 14.942 1.00 93.75 221 ILE A CA 1
ATOM 1714 C C . ILE A 1 221 ? -12.376 -2.354 16.236 1.00 93.75 221 ILE A C 1
ATOM 1716 O O . ILE A 1 221 ? -13.580 -2.600 16.212 1.00 93.75 221 ILE A O 1
ATOM 1720 N N . ALA A 1 222 ? -11.720 -2.058 17.355 1.00 92.62 222 ALA A N 1
ATOM 1721 C CA . ALA A 1 222 ? -12.363 -1.820 18.638 1.00 92.62 222 ALA A CA 1
ATOM 1722 C C . ALA A 1 222 ? -12.725 -0.334 18.764 1.00 92.62 222 ALA A C 1
ATOM 1724 O O . ALA A 1 222 ? -11.853 0.532 18.845 1.00 92.62 222 ALA A O 1
ATOM 1725 N N . MET A 1 223 ? -14.022 -0.041 18.793 1.00 86.88 223 MET A N 1
ATOM 1726 C CA . MET A 1 223 ? -14.582 1.307 18.924 1.00 86.88 223 MET A CA 1
ATOM 1727 C C . MET A 1 223 ? -15.245 1.457 20.292 1.00 86.88 223 MET A C 1
ATOM 1729 O O . MET A 1 223 ? -15.825 0.497 20.789 1.00 86.88 223 MET A O 1
ATOM 1733 N N . ALA A 1 224 ? -15.190 2.640 20.905 1.00 85.69 224 ALA A N 1
ATOM 1734 C CA . ALA A 1 224 ? -15.961 2.905 22.123 1.00 85.69 224 ALA A CA 1
ATOM 1735 C C . ALA A 1 224 ? -17.475 2.727 21.872 1.00 85.69 224 ALA A C 1
ATOM 1737 O O . ALA A 1 224 ? -17.942 2.955 20.752 1.00 85.69 224 ALA A O 1
ATOM 1738 N N . LYS A 1 225 ? -18.216 2.287 22.898 1.00 82.12 225 LYS A N 1
ATOM 1739 C CA . LYS A 1 225 ? -19.690 2.306 22.889 1.00 82.12 225 LYS A CA 1
ATOM 1740 C C . LYS A 1 225 ? -20.247 3.689 23.187 1.00 82.12 225 LYS A C 1
ATOM 1742 O O . LYS A 1 225 ? -19.566 4.438 23.919 1.00 82.12 225 LYS A O 1
#

Secondary structure (DSSP, 8-state):
-EEE-SHHHHHHHHHHHTTSEEEEEEE-TT-HHHHHHHHHHHHHHHHHTTTEEEEEEETTT-HHHHHHTT--SSSEEEEEETTEEEEEEESS-HHHHHHHHHHH-----S-------------------------------PPPPTTEEEEEEE-TTS-EEEEEEETT-BHHHHHHHHHHHHTS-GGGEEEEESSS--EE-GGGGGSBTTTTT--SEEEEEEEE-

Sequence (225 aa):
MQLITSSSQFDSELAKAGKKLVVVDFFAVWCGPCKMLEGPLHELSRKYGKGAIFLQVDVDQSSDLAGRMGVRAMPTIQFFKNSSKVGEVVGPDVGAIESLIKQHYVELDAFSGSGKRLGEVSAANTNPVPHDVSSSNRQFNEKLEENDCLIQIRLMNGENVRELFKADDTIQKVYEFVASKVGKSTNTFRLSTSFPRKMYEGAELQKTLKEENLTPRGQLIAMAK

Mean predicted aligned error: 17.37 Å

pLDDT: mean 83.23, std 20.01, range [31.86, 98.5]

Radius of gyration: 23.29 Å; Cα contacts (8 Å, |Δi|>4): 333; chains: 1; bounding box: 66×41×67 Å

Organism: NCBI:txid1314790

Foldseek 3Di:
DAEDQEPVVVLVVLQVLAQAKEKEWAAAPPDPQQVVQVVLVVVVCVVQVVRYHYYYYHCVRYVVNCVVVPPDAPGKIWMDGNNDTPDIDHTRPSPVVVVVCVVRTDPPDPDPDPPDDDDDDDDDDDDDDDDDDDDDPDDPPDDDDPQWAWEWEQEQVRDIDIDIDGQFDFLLVVLVVNCVVVVHDSLQWWKWFPPPTDTQDDPNRNDGCNVVVCPNHGYIYIGTD